Protein AF-A0AAD8IRU2-F1 (afdb_monomer_lite)

Secondary structure (DSSP, 8-state):
---B-HHHHHHHHHH-GGGTTTT-B--TTBPPTT-HHHHHHHTT--HHHHHHHHHHTTS-S-----------------------------SHHHHHHHHHHHHHHHH---HHHHHHHHHHHHHTTTS--HHHHHHHHHHSPTT-EEEEEETTEEEEEEEETTEEEEE---GGGTT-TT--EEEE--SS--PPEE-TTSPBP-HHHHHHHHHHHTTSHHHHHHHHHHHHTT-

Structure (mmCIF, N/CA/C/O backbone):
data_AF-A0AAD8IRU2-F1
#
_entry.id   AF-A0AAD8IRU2-F1
#
loop_
_atom_site.group_PDB
_atom_site.id
_atom_site.type_symbol
_atom_site.label_atom_id
_atom_site.label_alt_id
_atom_site.label_comp_id
_atom_site.label_asym_id
_atom_site.label_entity_id
_atom_site.label_seq_id
_atom_site.pdbx_PDB_ins_code
_atom_site.Cartn_x
_atom_site.Cartn_y
_atom_site.Cartn_z
_atom_site.occupancy
_atom_site.B_iso_or_equiv
_atom_site.auth_seq_id
_atom_site.auth_comp_id
_atom_site.auth_asym_id
_atom_site.auth_atom_id
_atom_site.pdbx_PDB_model_num
ATOM 1 N N . MET A 1 1 ? 0.585 -8.240 -9.705 1.00 51.88 1 MET A N 1
ATOM 2 C CA . MET A 1 1 ? 1.033 -7.077 -8.906 1.00 51.88 1 MET A CA 1
ATOM 3 C C . MET A 1 1 ? 1.621 -6.055 -9.860 1.00 51.88 1 MET A C 1
ATOM 5 O O . MET A 1 1 ? 2.361 -6.452 -10.750 1.00 51.88 1 MET A O 1
ATOM 9 N N . LEU A 1 2 ? 1.246 -4.782 -9.768 1.00 54.50 2 LEU A N 1
ATOM 10 C CA . LEU A 1 2 ? 1.661 -3.779 -10.749 1.00 54.50 2 LEU A CA 1
ATOM 11 C C . LEU A 1 2 ? 2.608 -2.777 -10.087 1.00 54.50 2 LEU A C 1
ATOM 13 O O . LEU A 1 2 ? 2.190 -2.025 -9.216 1.00 54.50 2 LEU A O 1
ATOM 17 N N . ILE A 1 3 ? 3.866 -2.738 -10.534 1.00 56.97 3 ILE A N 1
ATOM 18 C CA . ILE A 1 3 ? 4.643 -1.500 -10.454 1.00 56.97 3 ILE A CA 1
ATOM 19 C C . ILE A 1 3 ? 4.063 -0.630 -11.560 1.00 56.97 3 ILE A C 1
ATOM 21 O O . ILE A 1 3 ? 4.154 -0.986 -12.730 1.00 56.97 3 ILE A O 1
ATOM 25 N N . THR A 1 4 ? 3.365 0.442 -11.214 1.00 60.72 4 THR A N 1
ATOM 26 C CA . THR A 1 4 ? 2.646 1.221 -12.223 1.00 60.72 4 THR A CA 1
ATOM 27 C C . THR A 1 4 ? 2.722 2.707 -11.949 1.00 60.72 4 THR A C 1
ATOM 29 O O . THR A 1 4 ? 2.934 3.154 -10.822 1.00 60.72 4 THR A O 1
ATOM 32 N N . ARG A 1 5 ? 2.554 3.485 -13.014 1.00 64.94 5 ARG A N 1
ATOM 33 C CA . ARG A 1 5 ? 2.310 4.920 -12.932 1.00 64.94 5 ARG A CA 1
ATOM 34 C C . ARG A 1 5 ? 0.861 5.125 -12.501 1.00 64.94 5 ARG A C 1
ATOM 36 O O . ARG A 1 5 ? -0.030 4.415 -12.963 1.00 64.94 5 ARG A O 1
ATOM 43 N N . ARG A 1 6 ? 0.588 6.157 -11.697 1.00 64.31 6 ARG A N 1
ATOM 44 C CA . ARG A 1 6 ? -0.781 6.503 -11.251 1.00 64.31 6 ARG A CA 1
ATOM 45 C C . ARG A 1 6 ? -1.799 6.538 -12.403 1.00 64.31 6 ARG A C 1
ATOM 47 O O . ARG A 1 6 ? -2.919 6.065 -12.260 1.00 64.31 6 ARG A O 1
ATOM 54 N N . GLN A 1 7 ? -1.413 7.077 -13.560 1.00 59.75 7 GLN A N 1
ATOM 55 C CA . GLN A 1 7 ? -2.308 7.185 -14.719 1.00 59.75 7 GLN A CA 1
ATOM 56 C C . GLN A 1 7 ? -2.663 5.828 -15.341 1.00 59.75 7 GLN A C 1
ATOM 58 O O . GLN A 1 7 ? -3.775 5.652 -15.836 1.00 59.75 7 GLN A O 1
ATOM 63 N N . ASP A 1 8 ? -1.743 4.868 -15.302 1.00 64.31 8 ASP A N 1
ATOM 64 C CA . ASP A 1 8 ? -1.964 3.529 -15.846 1.00 64.31 8 ASP A CA 1
ATOM 65 C C . ASP A 1 8 ? -2.844 2.701 -14.897 1.00 64.31 8 ASP A C 1
ATOM 67 O O . ASP A 1 8 ? -3.722 1.967 -15.353 1.00 64.31 8 ASP A O 1
ATOM 71 N N . TRP A 1 9 ? -2.730 2.932 -13.584 1.00 60.78 9 TRP A N 1
ATOM 72 C CA . TRP A 1 9 ? -3.687 2.430 -12.596 1.00 60.78 9 TRP A CA 1
ATOM 73 C C . TRP A 1 9 ? -5.114 2.953 -12.820 1.00 60.78 9 TRP A C 1
ATOM 75 O O . TRP A 1 9 ? -6.065 2.174 -12.825 1.00 60.78 9 TRP A O 1
ATOM 85 N N . LEU A 1 10 ? -5.292 4.259 -13.043 1.00 61.59 10 LEU A N 1
ATOM 86 C CA . LEU A 1 10 ? -6.626 4.829 -13.279 1.00 61.59 10 LEU A CA 1
ATOM 87 C C . LEU A 1 10 ? -7.288 4.245 -14.536 1.00 61.59 10 LEU A C 1
ATOM 89 O O . LEU A 1 10 ? -8.496 4.007 -14.549 1.00 61.59 10 LEU A O 1
ATOM 93 N N . LYS A 1 11 ? -6.498 3.956 -15.579 1.00 60.59 11 LYS A N 1
ATOM 94 C CA . LYS A 1 11 ? -6.979 3.221 -16.758 1.00 60.59 11 LYS A CA 1
ATOM 95 C C . LYS A 1 11 ? -7.371 1.787 -16.404 1.00 60.59 11 LYS A C 1
ATOM 97 O O . LYS A 1 11 ? -8.417 1.334 -16.857 1.00 60.59 11 LYS A O 1
ATOM 102 N N . PHE A 1 12 ? -6.576 1.097 -15.585 1.00 58.91 12 PHE A N 1
ATOM 103 C CA . PHE A 1 12 ? -6.867 -0.262 -15.122 1.00 58.91 12 PHE A CA 1
ATOM 104 C C . PHE A 1 12 ? -8.174 -0.334 -14.318 1.00 58.91 12 PHE A C 1
ATOM 106 O O . PHE A 1 12 ? -9.033 -1.155 -14.640 1.00 58.91 12 PHE A O 1
ATOM 113 N N . LYS A 1 13 ? -8.384 0.589 -13.365 1.00 57.81 13 LYS A N 1
ATOM 114 C CA . LYS A 1 13 ? -9.623 0.705 -12.572 1.00 57.81 13 LYS A CA 1
ATOM 115 C C . LYS A 1 13 ? -10.865 0.883 -13.455 1.00 57.81 13 LYS A C 1
ATOM 117 O O . LYS A 1 13 ? -11.922 0.369 -13.128 1.00 57.81 13 LYS A O 1
ATOM 122 N N . ARG A 1 14 ? -10.724 1.565 -14.597 1.00 56.53 14 ARG A N 1
ATOM 123 C CA . ARG A 1 14 ? -11.806 1.791 -15.570 1.00 56.53 14 ARG A CA 1
ATOM 124 C C . ARG A 1 14 ? -12.061 0.608 -16.517 1.00 56.53 14 ARG A C 1
ATOM 126 O O . ARG A 1 14 ? -13.134 0.540 -17.105 1.00 56.53 14 ARG A O 1
ATOM 133 N N . TYR A 1 15 ? -11.089 -0.286 -16.718 1.00 51.94 15 TYR A N 1
ATOM 134 C CA . TYR A 1 15 ? -11.154 -1.353 -17.732 1.00 51.94 15 TYR A CA 1
ATOM 135 C C . TYR A 1 15 ? -11.528 -2.736 -17.182 1.00 51.94 15 TYR A C 1
ATOM 137 O O . TYR A 1 15 ? -11.934 -3.604 -17.953 1.00 51.94 15 TYR A O 1
ATOM 145 N N . LYS A 1 16 ? -11.383 -2.970 -15.876 1.00 52.78 16 LYS A N 1
ATOM 146 C CA . LYS A 1 16 ? -11.629 -4.271 -15.239 1.00 52.78 16 LYS A CA 1
ATOM 147 C C . LYS A 1 16 ? -12.714 -4.133 -14.169 1.00 52.78 16 LYS A C 1
ATOM 149 O O . LYS A 1 16 ? -12.415 -3.770 -13.037 1.00 52.78 16 LYS A O 1
ATOM 154 N N . GLY A 1 17 ? -13.958 -4.482 -14.516 1.00 49.34 17 GLY A N 1
ATOM 155 C CA . GLY A 1 17 ? -15.104 -4.479 -13.586 1.00 49.34 17 GLY A CA 1
ATOM 156 C C . GLY A 1 17 ? -14.910 -5.354 -12.334 1.00 49.34 17 GLY A C 1
ATOM 157 O O . GLY A 1 17 ? -15.519 -5.106 -11.303 1.00 49.34 17 GLY A O 1
ATOM 158 N N . GLU A 1 18 ? -13.985 -6.319 -12.365 1.00 49.28 18 GLU A N 1
ATOM 159 C CA . GLU A 1 18 ? -13.589 -7.128 -11.198 1.00 49.28 18 GLU A CA 1
ATOM 160 C C . GLU A 1 18 ? -12.911 -6.297 -10.086 1.00 49.28 18 GLU A C 1
ATOM 162 O O . GLU A 1 18 ? -12.967 -6.669 -8.916 1.00 49.28 18 GLU A O 1
ATOM 167 N N . CYS A 1 19 ? -12.303 -5.150 -10.416 1.00 48.38 19 CYS A N 1
ATOM 168 C CA . CYS A 1 19 ? -11.708 -4.239 -9.432 1.00 48.38 19 CYS A CA 1
ATOM 169 C C . CYS A 1 19 ? -12.730 -3.283 -8.798 1.00 48.38 19 CYS A C 1
ATOM 171 O O . CYS A 1 19 ? -12.459 -2.743 -7.723 1.00 48.38 19 CYS A O 1
ATOM 173 N N . GLU A 1 20 ? -13.892 -3.089 -9.430 1.00 47.69 20 GLU A N 1
ATOM 174 C CA . GLU A 1 20 ? -14.987 -2.277 -8.881 1.00 47.69 20 GLU A CA 1
ATOM 175 C C . GLU A 1 20 ? -15.676 -2.979 -7.706 1.00 47.69 20 GLU A C 1
ATOM 177 O O . GLU A 1 20 ? -16.112 -2.309 -6.776 1.00 47.69 20 GLU A O 1
ATOM 182 N N . ILE A 1 21 ? -15.702 -4.319 -7.695 1.00 48.06 21 ILE A N 1
ATOM 183 C CA . ILE A 1 21 ? -16.351 -5.112 -6.636 1.00 48.06 21 ILE A CA 1
ATOM 184 C C . ILE A 1 21 ? -15.656 -4.933 -5.276 1.00 48.06 21 ILE A C 1
ATOM 186 O O . ILE A 1 21 ? -16.317 -4.951 -4.243 1.00 48.06 21 ILE A O 1
ATOM 190 N N . PHE A 1 22 ? -14.333 -4.739 -5.261 1.00 50.56 22 PHE A N 1
ATOM 191 C CA . PHE A 1 22 ? -13.537 -4.787 -4.026 1.00 50.56 22 PHE A CA 1
ATOM 192 C C . PHE A 1 22 ? -12.885 -3.465 -3.626 1.00 50.56 22 PHE A C 1
ATOM 194 O O . PHE A 1 22 ? -12.124 -3.443 -2.656 1.00 50.56 22 PHE A O 1
ATOM 201 N N . ASN A 1 23 ? -13.133 -2.375 -4.368 1.00 58.22 23 ASN A N 1
ATOM 202 C CA . ASN A 1 23 ? -12.409 -1.111 -4.176 1.00 58.22 23 ASN A CA 1
ATOM 203 C C . ASN A 1 23 ? -10.891 -1.366 -4.023 1.00 58.22 23 ASN A C 1
ATOM 205 O O . ASN A 1 23 ? -10.218 -0.776 -3.181 1.00 58.22 23 ASN A O 1
ATOM 209 N N . LEU A 1 24 ? -10.364 -2.337 -4.780 1.00 55.41 24 LEU A N 1
ATOM 210 C CA . LEU A 1 24 ? -9.067 -2.938 -4.497 1.00 55.41 24 LEU A CA 1
ATOM 211 C C . LEU A 1 24 ? -7.970 -1.928 -4.821 1.00 55.41 24 LEU A C 1
ATOM 213 O O . LEU A 1 24 ? -7.817 -1.528 -5.975 1.00 55.41 24 LEU A O 1
ATOM 217 N N . LEU A 1 25 ? -7.200 -1.506 -3.823 1.00 60.34 25 LEU A N 1
ATOM 218 C CA . LEU A 1 25 ? -6.126 -0.537 -4.007 1.00 60.34 25 LEU A CA 1
ATOM 219 C C . LEU A 1 25 ? -4.816 -1.288 -4.228 1.00 60.34 25 LEU A C 1
ATOM 221 O O . LEU A 1 25 ? -3.999 -1.448 -3.328 1.00 60.34 25 LEU A O 1
ATOM 225 N N . GLY A 1 26 ? -4.589 -1.724 -5.468 1.00 55.91 26 GLY A N 1
ATOM 226 C CA . GLY A 1 26 ? -3.308 -2.289 -5.915 1.00 55.91 26 GLY A CA 1
ATOM 227 C C . GLY A 1 26 ? -2.196 -1.243 -6.092 1.00 55.91 26 GLY A C 1
ATOM 228 O O . GLY A 1 26 ? -1.306 -1.442 -6.915 1.00 55.91 26 GLY A O 1
ATOM 229 N N . ILE A 1 27 ? -2.276 -0.109 -5.384 1.00 63.16 27 ILE A N 1
ATOM 230 C CA . ILE A 1 27 ? -1.551 1.141 -5.676 1.00 63.16 27 ILE A CA 1
ATOM 231 C C . ILE A 1 27 ? -0.424 1.453 -4.679 1.00 63.16 27 ILE A C 1
ATOM 233 O O . ILE A 1 27 ? 0.159 2.531 -4.705 1.00 63.16 27 ILE A O 1
ATOM 237 N N . SER A 1 28 ? -0.072 0.523 -3.795 1.00 73.38 28 SER A N 1
ATOM 238 C CA . SER A 1 28 ? 1.000 0.742 -2.817 1.00 73.38 28 SER A CA 1
ATOM 239 C C . SER A 1 28 ? 2.393 0.826 -3.447 1.00 73.38 28 SER A C 1
ATOM 241 O O . SER A 1 28 ? 3.274 1.502 -2.914 1.00 73.38 28 SER A O 1
ATOM 243 N N . TRP A 1 29 ? 2.607 0.165 -4.590 1.00 81.44 29 TRP A N 1
ATOM 244 C CA . TRP A 1 29 ? 3.921 0.033 -5.224 1.00 81.44 29 TRP A CA 1
ATOM 245 C C . TRP A 1 29 ? 4.113 0.975 -6.425 1.00 81.44 29 TRP A C 1
ATOM 247 O O . TRP A 1 29 ? 4.513 0.565 -7.515 1.00 81.44 29 TRP A O 1
ATOM 257 N N . ILE A 1 30 ? 3.813 2.262 -6.227 1.00 82.81 30 ILE A N 1
ATOM 258 C CA . ILE A 1 30 ? 3.999 3.316 -7.239 1.00 82.81 30 ILE A CA 1
ATOM 259 C C . ILE A 1 30 ? 5.383 3.958 -7.106 1.00 82.81 30 ILE A C 1
ATOM 261 O O . ILE A 1 30 ? 5.865 4.221 -6.003 1.00 82.81 30 ILE A O 1
ATOM 265 N N . VAL A 1 31 ? 5.998 4.268 -8.245 1.00 85.19 31 VAL A N 1
ATOM 266 C CA . VAL A 1 31 ? 7.230 5.062 -8.329 1.00 85.19 31 VAL A CA 1
ATOM 267 C C . VAL A 1 31 ? 6.910 6.541 -8.150 1.00 85.19 31 VAL A C 1
ATOM 269 O O . VAL A 1 31 ? 6.024 7.058 -8.829 1.00 85.19 31 VAL A O 1
ATOM 272 N N . ASP A 1 32 ? 7.659 7.227 -7.289 1.00 87.69 32 ASP A N 1
ATOM 273 C CA . ASP A 1 32 ? 7.541 8.674 -7.116 1.00 87.69 32 ASP A CA 1
ATOM 274 C C . ASP A 1 32 ? 7.848 9.409 -8.441 1.00 87.69 32 ASP A C 1
ATOM 276 O O . ASP A 1 32 ? 8.959 9.276 -8.964 1.00 87.69 32 ASP A O 1
ATOM 280 N N . PRO A 1 33 ? 6.908 10.197 -9.002 1.00 87.06 33 PRO A N 1
ATOM 281 C CA . PRO A 1 33 ? 7.145 10.989 -10.209 1.00 87.06 33 PRO A CA 1
ATOM 282 C C . PRO A 1 33 ? 8.266 12.031 -10.073 1.00 87.06 33 PRO A C 1
ATOM 284 O O . PRO A 1 33 ? 8.772 12.516 -11.091 1.00 87.06 33 PRO A O 1
ATOM 287 N N . GLN A 1 34 ? 8.653 12.401 -8.847 1.00 88.56 34 GLN A N 1
ATOM 288 C CA . GLN A 1 34 ? 9.785 13.296 -8.597 1.00 88.56 34 GLN A CA 1
ATOM 289 C C . GLN A 1 34 ? 11.130 12.618 -8.898 1.00 88.56 34 GLN A C 1
ATOM 291 O O . GLN A 1 34 ? 12.053 13.288 -9.370 1.00 88.56 34 GLN A O 1
ATOM 296 N N . ASP A 1 35 ? 11.235 11.294 -8.729 1.00 90.38 35 ASP A N 1
ATOM 297 C CA . ASP A 1 35 ? 12.380 10.504 -9.198 1.00 90.38 35 ASP A CA 1
ATOM 298 C C . ASP A 1 35 ? 12.227 10.207 -10.696 1.00 90.38 35 ASP A C 1
ATOM 300 O O . ASP A 1 35 ? 11.859 9.110 -11.122 1.00 90.38 35 ASP A O 1
ATOM 304 N N . ARG A 1 36 ? 12.496 11.229 -11.516 1.00 90.44 36 ARG A N 1
ATOM 305 C CA . ARG A 1 36 ? 12.317 11.172 -12.975 1.00 90.44 36 ARG A CA 1
ATOM 306 C C . ARG A 1 36 ? 13.108 10.043 -13.626 1.00 90.44 36 ARG A C 1
ATOM 308 O O . ARG A 1 36 ? 12.616 9.437 -14.575 1.00 90.44 36 ARG A O 1
ATOM 315 N N . ASP A 1 37 ? 14.310 9.758 -13.136 1.00 90.19 37 ASP A N 1
ATOM 316 C CA . ASP A 1 37 ? 15.179 8.727 -13.701 1.00 90.19 37 ASP A CA 1
ATOM 317 C C . ASP A 1 37 ? 14.562 7.339 -13.501 1.00 90.19 37 ASP A C 1
ATOM 319 O O . ASP A 1 37 ? 14.381 6.594 -14.470 1.00 90.19 37 ASP A O 1
ATOM 323 N N . THR A 1 38 ? 14.170 7.011 -12.269 1.00 89.62 38 THR A N 1
ATOM 324 C CA . THR A 1 38 ? 13.513 5.736 -11.952 1.00 89.62 38 THR A CA 1
ATOM 325 C C . THR A 1 38 ? 12.127 5.645 -12.599 1.00 89.62 38 THR A C 1
ATOM 327 O O . THR A 1 38 ? 11.782 4.613 -13.179 1.00 89.62 38 THR A O 1
ATOM 330 N N . TYR A 1 39 ? 11.350 6.731 -12.578 1.00 87.12 39 TYR A N 1
ATOM 331 C CA . TYR A 1 39 ? 10.021 6.817 -13.193 1.00 87.12 39 TYR A CA 1
ATOM 332 C C . TYR A 1 39 ? 10.057 6.582 -14.710 1.00 87.12 39 TYR A C 1
ATOM 334 O O . TYR A 1 39 ? 9.186 5.905 -15.273 1.00 87.12 39 TYR A O 1
ATOM 342 N N . ASN A 1 40 ? 11.072 7.114 -15.393 1.00 87.56 40 ASN A N 1
ATOM 343 C CA . ASN A 1 40 ? 11.276 6.903 -16.825 1.00 87.56 40 ASN A CA 1
ATOM 344 C C . ASN A 1 40 ? 11.821 5.507 -17.131 1.00 87.56 40 ASN A C 1
ATOM 346 O O . ASN A 1 40 ? 11.375 4.898 -18.100 1.00 87.56 40 ASN A O 1
ATOM 350 N N . ALA A 1 41 ? 12.733 4.984 -16.307 1.00 87.38 41 ALA A N 1
ATOM 351 C CA . ALA A 1 41 ? 13.272 3.636 -16.479 1.00 87.38 41 ALA A CA 1
ATOM 352 C C . ALA A 1 41 ? 12.186 2.554 -16.341 1.00 87.38 41 ALA A C 1
ATOM 354 O O . ALA A 1 41 ? 12.131 1.633 -17.156 1.00 87.38 41 ALA A O 1
ATOM 355 N N . ILE A 1 42 ? 11.308 2.685 -15.340 1.00 86.38 42 ILE A N 1
ATOM 356 C CA . ILE A 1 42 ? 10.191 1.758 -15.100 1.00 86.38 42 ILE A CA 1
ATOM 357 C C . ILE A 1 42 ? 9.120 1.886 -16.188 1.00 86.38 42 ILE A C 1
ATOM 359 O O . ILE A 1 42 ? 8.614 0.879 -16.683 1.00 86.38 42 ILE A O 1
ATOM 363 N N . GLY A 1 43 ? 8.802 3.110 -16.616 1.00 84.19 43 GLY A N 1
ATOM 364 C CA . GLY A 1 43 ? 7.829 3.310 -17.687 1.00 84.19 43 GLY A CA 1
ATOM 365 C C . GLY A 1 43 ? 6.435 2.814 -17.297 1.00 84.19 43 GLY A C 1
ATOM 366 O O . GLY A 1 43 ? 5.985 3.024 -16.172 1.00 84.19 43 GLY A O 1
ATOM 367 N N . SER A 1 44 ? 5.772 2.145 -18.238 1.00 77.25 44 SER A N 1
ATOM 368 C CA . SER A 1 44 ? 4.486 1.460 -18.037 1.00 77.25 44 SER A CA 1
ATOM 369 C C . SER A 1 44 ? 4.652 -0.065 -17.936 1.00 77.25 44 SER A C 1
ATOM 371 O O . SER A 1 44 ? 3.695 -0.808 -18.153 1.00 77.25 44 SER A O 1
ATOM 373 N N . LYS A 1 45 ? 5.873 -0.548 -17.655 1.00 80.69 45 LYS A N 1
ATOM 374 C CA . LYS A 1 45 ? 6.153 -1.983 -17.535 1.00 80.69 45 LYS A CA 1
ATOM 375 C C . LYS A 1 45 ? 5.484 -2.550 -16.283 1.00 80.69 45 LYS A C 1
ATOM 377 O O . LYS A 1 45 ? 5.515 -1.931 -15.225 1.00 80.69 45 LYS A O 1
ATOM 382 N N . SER A 1 46 ? 4.920 -3.751 -16.398 1.00 79.31 46 SER A N 1
ATOM 383 C CA . SER A 1 46 ? 4.411 -4.492 -15.239 1.00 79.31 46 SER A CA 1
ATOM 384 C C . SER A 1 46 ? 5.561 -5.054 -14.396 1.00 79.31 46 SER A C 1
ATOM 386 O O . SER A 1 46 ? 6.698 -5.136 -14.867 1.00 79.31 46 SER A O 1
ATOM 388 N N . TYR A 1 47 ? 5.269 -5.491 -13.165 1.00 79.69 47 TYR A N 1
ATOM 389 C CA . TYR A 1 47 ? 6.262 -6.197 -12.350 1.00 79.69 47 TYR A CA 1
ATOM 390 C C . TYR A 1 47 ? 6.810 -7.437 -13.071 1.00 79.69 47 TYR A C 1
ATOM 392 O O . TYR A 1 47 ? 8.020 -7.635 -13.095 1.00 79.69 47 TYR A O 1
ATOM 400 N N . ASP A 1 48 ? 5.942 -8.228 -13.707 1.00 81.88 48 ASP A N 1
ATOM 401 C CA . ASP A 1 48 ? 6.337 -9.462 -14.395 1.00 81.88 48 ASP A CA 1
ATOM 402 C C . ASP A 1 48 ? 7.251 -9.167 -15.591 1.00 81.88 48 ASP A C 1
ATOM 404 O O . ASP A 1 48 ? 8.258 -9.847 -15.794 1.00 81.88 48 ASP A O 1
ATOM 408 N N . THR A 1 49 ? 6.950 -8.096 -16.335 1.00 83.06 49 THR A N 1
ATOM 409 C CA . THR A 1 49 ? 7.806 -7.586 -17.416 1.00 83.06 49 THR A CA 1
ATOM 410 C C . THR A 1 49 ? 9.171 -7.178 -16.869 1.00 83.06 49 THR A C 1
ATOM 412 O O . THR A 1 49 ? 10.191 -7.678 -17.324 1.00 83.06 49 THR A O 1
ATOM 415 N N . ILE A 1 50 ? 9.194 -6.339 -15.828 1.00 83.88 50 ILE A N 1
ATOM 416 C CA . ILE A 1 50 ? 10.432 -5.887 -15.180 1.00 83.88 50 ILE A CA 1
ATOM 417 C C . ILE A 1 50 ? 11.265 -7.070 -14.683 1.00 83.88 50 ILE A C 1
ATOM 419 O O . ILE A 1 50 ? 12.475 -7.095 -14.884 1.00 83.88 50 ILE A O 1
ATOM 423 N N . SER A 1 51 ? 10.631 -8.040 -14.026 1.00 82.38 51 SER A N 1
ATOM 424 C CA . SER A 1 51 ? 11.302 -9.216 -13.474 1.00 82.38 51 SER A CA 1
ATOM 425 C C . SER A 1 51 ? 11.949 -10.055 -14.579 1.00 82.38 51 SER A C 1
ATOM 427 O O . SER A 1 51 ? 13.119 -10.426 -14.475 1.00 82.38 51 SER A O 1
ATOM 429 N N . THR A 1 52 ? 11.216 -10.275 -15.673 1.00 83.12 52 THR A N 1
ATOM 430 C CA . THR A 1 52 ? 11.692 -11.035 -16.835 1.00 83.12 52 THR A CA 1
ATOM 431 C C . THR A 1 52 ? 12.869 -10.333 -17.515 1.00 83.12 52 THR A C 1
ATOM 433 O O . THR A 1 52 ? 13.923 -10.939 -17.708 1.00 83.12 52 THR A O 1
ATOM 436 N N . ASP A 1 53 ? 12.729 -9.040 -17.806 1.00 82.69 53 ASP A N 1
ATOM 437 C CA . ASP A 1 53 ? 13.750 -8.243 -18.494 1.00 82.69 53 ASP A CA 1
ATOM 438 C C . ASP A 1 53 ? 15.039 -8.125 -17.659 1.00 82.69 53 ASP A C 1
ATOM 440 O O . ASP A 1 53 ? 16.157 -8.214 -18.178 1.00 82.69 53 ASP A O 1
ATOM 444 N N . LEU A 1 54 ? 14.907 -7.951 -16.336 1.00 83.00 54 LEU A N 1
ATOM 445 C CA . LEU A 1 54 ? 16.050 -7.900 -15.422 1.00 83.00 54 LEU A CA 1
ATOM 446 C C . LEU A 1 54 ? 16.789 -9.237 -15.331 1.00 83.00 54 LEU A C 1
ATOM 448 O O . LEU A 1 54 ? 18.015 -9.220 -15.206 1.00 83.00 54 LEU A O 1
ATOM 452 N N . ALA A 1 55 ? 16.070 -10.362 -15.381 1.00 80.94 55 ALA A N 1
ATOM 453 C CA . ALA A 1 55 ? 16.669 -11.694 -15.388 1.00 80.94 55 ALA A CA 1
ATOM 454 C C . ALA A 1 55 ? 17.424 -11.959 -16.699 1.00 80.94 55 ALA A C 1
ATOM 456 O O . ALA A 1 55 ? 18.552 -12.451 -16.665 1.00 80.94 55 ALA A O 1
ATOM 457 N N . ALA A 1 56 ? 16.849 -11.557 -17.837 1.00 76.62 56 ALA A N 1
ATOM 458 C CA . ALA A 1 56 ? 17.493 -11.653 -19.148 1.00 76.62 56 ALA A CA 1
ATOM 459 C C . ALA A 1 56 ? 18.758 -10.778 -19.251 1.00 76.62 56 ALA A C 1
ATOM 461 O O . ALA A 1 56 ? 19.738 -11.172 -19.872 1.00 76.62 56 ALA A O 1
ATOM 462 N N . SER A 1 57 ? 18.774 -9.625 -18.577 1.00 67.44 57 SER A N 1
ATOM 463 C CA . SER A 1 57 ? 19.924 -8.704 -18.550 1.00 67.44 57 SER A CA 1
ATOM 464 C C . SER A 1 57 ? 21.052 -9.123 -17.587 1.00 67.44 57 SER A C 1
ATOM 466 O O . SER A 1 57 ? 22.053 -8.416 -17.464 1.00 67.44 57 SER A O 1
ATOM 468 N N . GLY A 1 58 ? 20.872 -10.206 -16.822 1.00 57.47 58 GLY A N 1
ATOM 469 C CA . GLY A 1 58 ? 21.754 -10.624 -15.726 1.00 57.47 58 GLY A CA 1
ATOM 470 C C . GLY A 1 58 ? 22.859 -11.620 -16.094 1.00 57.47 58 GLY A C 1
ATOM 471 O O . GLY A 1 58 ? 23.563 -12.070 -15.193 1.00 57.47 58 GLY A O 1
ATOM 472 N N . THR A 1 59 ? 23.027 -11.988 -17.368 1.00 46.34 59 THR A N 1
ATOM 473 C CA . THR A 1 59 ? 23.978 -13.041 -17.779 1.00 46.34 59 THR A CA 1
ATOM 474 C C . THR A 1 59 ? 25.395 -12.571 -18.105 1.00 46.34 59 THR A C 1
ATOM 476 O O . THR A 1 59 ? 26.259 -13.421 -18.284 1.00 46.34 59 THR A O 1
ATOM 479 N N . ASP A 1 60 ? 25.689 -11.270 -18.083 1.00 47.06 60 ASP A N 1
ATOM 480 C CA . ASP A 1 60 ? 27.040 -10.764 -18.361 1.00 47.06 60 ASP A CA 1
ATOM 481 C C . ASP A 1 60 ? 27.673 -10.114 -17.132 1.00 47.06 60 ASP A C 1
ATOM 483 O O . ASP A 1 60 ? 27.862 -8.901 -17.058 1.00 47.06 60 ASP A O 1
ATOM 487 N N . THR A 1 61 ? 28.015 -10.913 -16.120 1.00 43.12 61 THR A N 1
ATOM 488 C CA . THR A 1 61 ? 29.152 -10.584 -15.245 1.00 43.12 61 THR A CA 1
ATOM 489 C C . THR A 1 61 ? 29.634 -11.812 -14.471 1.00 43.12 61 THR A C 1
ATOM 491 O O . THR A 1 61 ? 28.966 -12.315 -13.576 1.00 43.12 61 THR A O 1
ATOM 494 N N . VAL A 1 62 ? 30.866 -12.220 -14.793 1.00 37.69 62 VAL A N 1
ATOM 495 C CA . VAL A 1 62 ? 31.722 -13.206 -14.105 1.00 37.69 62 VAL A CA 1
ATOM 496 C C . VAL A 1 62 ? 31.432 -14.689 -14.397 1.00 37.69 62 VAL A C 1
ATOM 498 O O . VAL A 1 62 ? 30.915 -15.432 -13.567 1.00 37.69 62 VAL A O 1
ATOM 501 N N . ARG A 1 63 ? 31.974 -15.180 -15.519 1.00 29.61 63 ARG A N 1
ATOM 502 C CA . ARG A 1 63 ? 32.639 -16.493 -15.535 1.00 29.61 63 ARG A CA 1
ATOM 503 C C . ARG A 1 63 ? 34.009 -16.374 -16.197 1.00 29.61 63 ARG A C 1
ATOM 505 O O . ARG A 1 63 ? 34.124 -16.344 -17.412 1.00 29.61 63 ARG A O 1
ATOM 512 N N . SER A 1 64 ? 35.009 -16.257 -15.324 1.00 26.83 64 SER A N 1
ATOM 513 C CA . SER A 1 64 ? 36.351 -16.841 -15.412 1.00 26.83 64 SER A CA 1
ATOM 514 C C . SER A 1 64 ? 36.757 -17.401 -16.773 1.00 26.83 64 SER A C 1
ATOM 516 O O . SER A 1 64 ? 36.224 -18.415 -17.225 1.00 26.83 64 SER A O 1
ATOM 518 N N . GLU A 1 65 ? 37.806 -16.791 -17.317 1.00 30.08 65 GLU A N 1
ATOM 519 C CA . GLU A 1 65 ? 38.747 -17.368 -18.268 1.00 30.08 65 GLU A CA 1
ATOM 520 C C . GLU A 1 65 ? 38.954 -18.872 -18.026 1.00 30.08 65 GLU A C 1
ATOM 522 O O . GLU A 1 65 ? 39.536 -19.288 -17.027 1.00 30.08 65 GLU A O 1
ATOM 527 N N . TYR A 1 66 ? 38.513 -19.686 -18.979 1.00 23.45 66 TYR A N 1
ATOM 528 C CA . TYR A 1 66 ? 39.205 -20.913 -19.340 1.00 23.45 66 TYR A CA 1
ATOM 529 C C . TYR A 1 66 ? 39.448 -20.839 -20.839 1.00 23.45 66 TYR A C 1
ATOM 531 O O . TYR A 1 66 ? 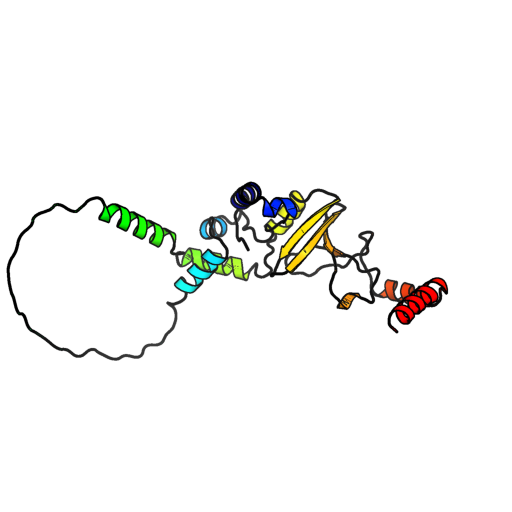38.540 -20.978 -21.655 1.00 23.45 66 TYR A O 1
ATOM 539 N N . LYS A 1 67 ? 40.705 -20.545 -21.173 1.00 29.22 67 LYS A N 1
ATOM 540 C CA . LYS A 1 67 ? 41.262 -20.648 -22.517 1.00 29.22 67 LYS A CA 1
ATOM 541 C C . LYS A 1 67 ? 41.024 -22.053 -23.062 1.00 29.22 67 LYS A C 1
ATOM 543 O O . LYS A 1 67 ? 41.425 -23.028 -22.430 1.00 29.22 67 LYS A O 1
ATOM 548 N N . THR A 1 68 ? 40.502 -22.162 -24.276 1.00 25.44 68 THR A N 1
ATOM 549 C CA . THR A 1 68 ? 40.933 -23.211 -25.207 1.00 25.44 68 THR A CA 1
ATOM 550 C C . THR A 1 68 ? 40.890 -22.637 -26.621 1.00 25.44 68 THR A C 1
ATOM 552 O O . THR A 1 68 ? 39.851 -22.190 -27.093 1.00 25.44 68 THR A O 1
ATOM 555 N N . GLU A 1 69 ? 42.075 -22.585 -27.225 1.00 31.80 69 GLU A N 1
ATOM 556 C CA . GLU A 1 69 ? 42.373 -22.143 -28.589 1.00 31.80 69 GLU A CA 1
ATOM 557 C C . GLU A 1 69 ? 41.680 -23.011 -29.663 1.00 31.80 69 GLU A C 1
ATOM 559 O O . GLU A 1 69 ? 41.306 -24.156 -29.389 1.00 31.80 69 GLU A O 1
ATOM 564 N N . PRO A 1 70 ? 41.531 -22.491 -30.898 1.00 30.73 70 PRO A N 1
ATOM 565 C CA . PRO A 1 70 ? 40.833 -23.141 -31.994 1.00 30.73 70 PRO A CA 1
ATOM 566 C C . PRO A 1 70 ? 41.751 -24.108 -32.751 1.00 30.73 70 PRO A C 1
ATOM 568 O O . PRO A 1 70 ? 42.978 -24.002 -32.733 1.00 30.73 70 PRO A O 1
ATOM 571 N N . SER A 1 71 ? 41.159 -25.044 -33.490 1.00 32.78 71 SER A N 1
ATOM 572 C CA . SER A 1 71 ? 41.882 -25.796 -34.516 1.00 32.78 71 SER A CA 1
ATOM 573 C C . SER A 1 71 ? 40.991 -26.146 -35.711 1.00 32.78 71 SER A C 1
ATOM 575 O O . SER A 1 71 ? 39.768 -26.175 -35.580 1.00 32.78 71 SER A O 1
ATOM 577 N N . PRO A 1 72 ? 41.604 -26.319 -36.896 1.00 33.56 72 PRO A N 1
ATOM 578 C CA . PRO A 1 72 ? 41.066 -25.851 -38.168 1.00 33.56 72 PRO A CA 1
ATOM 579 C C . PRO A 1 72 ? 40.604 -26.999 -39.078 1.00 33.56 72 PRO A C 1
ATOM 581 O O . PRO A 1 72 ? 41.038 -28.138 -38.932 1.00 33.56 72 PRO A O 1
ATOM 584 N N . GLY A 1 73 ? 39.784 -26.689 -40.085 1.00 26.67 73 GLY A N 1
ATOM 585 C CA . GLY A 1 73 ? 39.418 -27.655 -41.124 1.00 26.67 73 GLY A CA 1
ATOM 586 C C . GLY A 1 73 ? 38.806 -26.995 -42.357 1.00 26.67 73 GLY A C 1
ATOM 587 O O . GLY A 1 73 ? 37.692 -26.489 -42.306 1.00 26.67 73 GLY A O 1
ATOM 588 N N . LEU A 1 74 ? 39.577 -26.984 -43.444 1.00 25.61 74 LEU A N 1
ATOM 589 C CA . LEU A 1 74 ? 39.302 -26.401 -44.759 1.00 25.61 74 LEU A CA 1
ATOM 590 C C . LEU A 1 74 ? 38.456 -27.315 -45.667 1.00 25.61 74 LEU A C 1
ATOM 592 O O . LEU A 1 74 ? 38.677 -28.522 -45.695 1.00 25.61 74 LEU A O 1
ATOM 596 N N . SER A 1 75 ? 37.724 -26.666 -46.587 1.00 28.34 75 SER A N 1
ATOM 597 C CA . SER A 1 75 ? 37.316 -27.125 -47.937 1.00 28.34 75 SER A CA 1
ATOM 598 C C . SER A 1 75 ? 36.259 -28.251 -48.003 1.00 28.34 75 SER A C 1
ATOM 600 O O . SER A 1 75 ? 36.220 -29.131 -47.164 1.00 28.34 75 SER A O 1
ATOM 602 N N . SER A 1 76 ? 35.339 -28.315 -48.967 1.00 29.08 76 SER A N 1
ATOM 603 C CA . SER A 1 76 ? 35.431 -27.947 -50.378 1.00 29.08 76 SER A CA 1
ATOM 604 C C . SER A 1 76 ? 34.037 -27.816 -51.021 1.00 29.08 76 SER A C 1
ATOM 606 O O . SER A 1 76 ? 33.024 -28.268 -50.496 1.00 29.08 76 SER A O 1
ATOM 608 N N . VAL A 1 77 ? 34.035 -27.142 -52.167 1.00 28.98 77 VAL A N 1
ATOM 609 C CA . VAL A 1 77 ? 32.920 -26.781 -53.051 1.00 28.98 77 VAL A CA 1
ATOM 610 C C . VAL A 1 77 ? 32.260 -28.004 -53.706 1.00 28.98 77 VAL A C 1
ATOM 612 O O . VAL A 1 77 ? 32.951 -28.932 -54.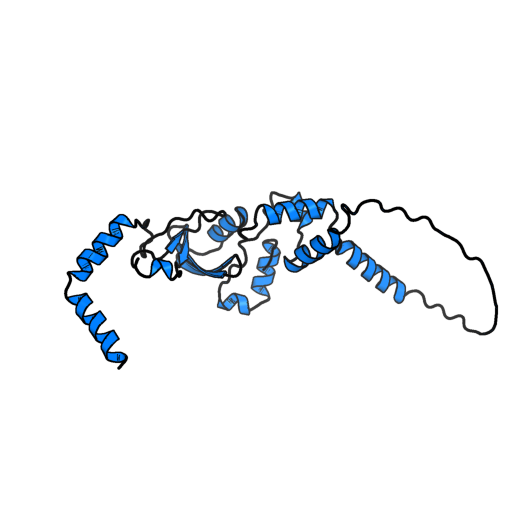118 1.00 28.98 77 VAL A O 1
ATOM 615 N N . SER A 1 78 ? 30.945 -27.952 -53.953 1.00 30.78 78 SER A N 1
ATOM 616 C CA . SER A 1 78 ? 30.349 -28.554 -55.163 1.00 30.78 78 SER A CA 1
ATOM 617 C C . SER A 1 78 ? 29.076 -27.814 -55.588 1.00 30.78 78 SER A C 1
ATOM 619 O O . SER A 1 78 ? 28.237 -27.459 -54.766 1.00 30.78 78 SER A O 1
ATOM 621 N N . VAL A 1 79 ? 28.972 -27.572 -56.893 1.00 33.09 79 VAL A N 1
ATOM 622 C CA . VAL A 1 79 ? 27.926 -26.830 -57.614 1.00 33.09 79 VAL A CA 1
ATOM 623 C C . VAL A 1 79 ? 26.902 -27.805 -58.213 1.00 33.09 79 VAL A C 1
ATOM 625 O O . VAL A 1 79 ? 27.291 -28.873 -58.673 1.00 33.09 79 VAL A O 1
ATOM 628 N N . SER A 1 80 ? 25.621 -27.426 -58.265 1.00 31.34 80 SER A N 1
ATOM 629 C CA . SER A 1 80 ? 24.641 -27.785 -59.324 1.00 31.34 80 SER A CA 1
ATOM 630 C C . SER A 1 80 ? 23.351 -26.971 -59.085 1.00 31.34 80 SER A C 1
ATOM 632 O O . SER A 1 80 ? 22.793 -27.004 -57.998 1.00 31.34 80 SER A O 1
ATOM 634 N N . GLU A 1 81 ? 23.040 -25.933 -59.867 1.00 31.39 81 GLU A N 1
ATOM 635 C CA . GLU A 1 81 ? 22.420 -25.854 -61.206 1.00 31.39 81 GLU A CA 1
ATOM 636 C C . GLU A 1 81 ? 20.867 -25.807 -61.239 1.00 31.39 81 GLU A C 1
ATOM 638 O O . GLU A 1 81 ? 20.179 -26.740 -60.850 1.00 31.39 81 GLU A O 1
ATOM 643 N N . HIS A 1 82 ? 20.372 -24.702 -61.827 1.00 32.03 82 HIS A N 1
ATOM 644 C CA . HIS A 1 82 ? 19.104 -24.488 -62.554 1.00 32.03 82 HIS A CA 1
ATOM 645 C C . HIS A 1 82 ? 17.735 -24.500 -61.823 1.00 32.03 82 HIS A C 1
ATOM 647 O O . HIS A 1 82 ? 17.117 -25.542 -61.659 1.00 32.03 82 HIS A O 1
ATOM 653 N N . ASN A 1 83 ? 17.137 -23.311 -61.594 1.00 29.48 83 ASN A N 1
ATOM 654 C CA . ASN A 1 83 ? 16.058 -22.727 -62.435 1.00 29.48 83 ASN A CA 1
ATOM 655 C C . ASN A 1 83 ? 15.210 -21.630 -61.735 1.00 29.48 83 ASN A C 1
ATOM 657 O O . ASN A 1 83 ? 14.593 -21.851 -60.704 1.00 29.48 83 ASN A O 1
ATOM 661 N N . LYS A 1 84 ? 15.095 -20.484 -62.428 1.00 35.06 84 LYS A N 1
ATOM 662 C CA . LYS A 1 84 ? 13.866 -19.703 -62.699 1.00 35.06 84 LYS A CA 1
ATOM 663 C C . LYS A 1 84 ? 12.964 -19.274 -61.518 1.00 35.06 84 LYS A C 1
ATOM 665 O O . LYS A 1 84 ? 12.125 -20.035 -61.067 1.00 35.06 84 LYS A O 1
ATOM 670 N N . ALA A 1 85 ? 12.994 -17.979 -61.185 1.00 31.36 85 ALA A N 1
ATOM 671 C CA . ALA A 1 85 ? 11.841 -17.061 -61.278 1.00 31.36 85 ALA A CA 1
ATOM 672 C C . ALA A 1 85 ? 12.119 -15.769 -60.497 1.00 31.36 85 ALA A C 1
ATOM 674 O O . ALA A 1 85 ? 12.214 -15.735 -59.273 1.00 31.36 85 ALA A O 1
ATOM 675 N N . ARG A 1 86 ? 12.223 -14.675 -61.243 1.00 48.97 86 ARG A N 1
ATOM 676 C CA . ARG A 1 86 ? 12.323 -13.315 -60.731 1.00 48.97 86 ARG A CA 1
ATOM 677 C C . ARG A 1 86 ? 10.932 -12.897 -60.247 1.00 48.97 86 ARG A C 1
ATOM 679 O O . ARG A 1 86 ? 10.081 -12.582 -61.071 1.00 48.97 86 ARG A O 1
ATOM 686 N N . THR A 1 87 ? 10.718 -12.871 -58.936 1.00 36.75 87 THR A N 1
ATOM 687 C CA . THR A 1 87 ? 9.539 -12.234 -58.331 1.00 36.75 87 THR A CA 1
ATOM 688 C C . THR A 1 87 ? 10.040 -11.296 -57.243 1.00 36.75 87 THR A C 1
ATOM 690 O O . THR A 1 87 ? 10.671 -11.742 -56.289 1.00 36.75 87 THR A O 1
ATOM 693 N N . ARG A 1 88 ? 9.840 -9.985 -57.425 1.00 45.41 88 ARG A N 1
ATOM 694 C CA . ARG A 1 88 ? 10.174 -8.975 -56.414 1.00 45.41 88 ARG A CA 1
ATOM 695 C C . ARG A 1 88 ? 9.279 -9.227 -55.200 1.00 45.41 88 ARG A C 1
ATOM 697 O O . ARG A 1 88 ? 8.070 -9.047 -55.283 1.00 45.41 88 ARG A O 1
ATOM 704 N N . LYS A 1 89 ? 9.886 -9.713 -54.121 1.00 46.72 89 LYS A N 1
ATOM 705 C CA . LYS A 1 89 ? 9.257 -10.027 -52.838 1.00 46.72 89 LYS A CA 1
ATOM 706 C C . LYS A 1 89 ? 9.998 -9.220 -51.773 1.00 46.72 89 LYS A C 1
ATOM 708 O O . LYS A 1 89 ? 10.836 -9.759 -51.069 1.00 46.72 89 LYS A O 1
ATOM 713 N N . GLY A 1 90 ? 9.756 -7.918 -51.743 1.00 47.69 90 GLY A N 1
ATOM 714 C CA . GLY A 1 90 ? 10.365 -6.993 -50.790 1.00 47.69 90 GLY A CA 1
ATOM 715 C C . GLY A 1 90 ? 9.395 -5.845 -50.595 1.00 47.69 90 GLY A C 1
ATOM 716 O O . GLY A 1 90 ? 9.302 -5.007 -51.479 1.00 47.69 90 GLY A O 1
ATOM 717 N N . ASP A 1 91 ? 8.566 -5.955 -49.556 1.00 53.62 91 ASP A N 1
ATOM 718 C CA . ASP A 1 91 ? 7.892 -4.818 -48.899 1.00 53.62 91 ASP A CA 1
ATOM 719 C C . ASP A 1 91 ? 7.045 -5.292 -47.704 1.00 53.62 91 ASP A C 1
ATOM 721 O O . ASP A 1 91 ? 6.910 -4.591 -46.718 1.00 53.62 91 ASP A O 1
ATOM 725 N N . ILE A 1 92 ? 6.515 -6.524 -47.720 1.00 56.03 92 ILE A N 1
ATOM 726 C CA . ILE A 1 92 ? 5.635 -7.006 -46.627 1.00 56.03 92 ILE A CA 1
ATOM 727 C C . ILE A 1 92 ? 6.428 -7.674 -45.483 1.00 56.03 92 ILE A C 1
ATOM 729 O O . ILE A 1 92 ? 5.977 -7.717 -44.342 1.00 56.03 92 ILE A O 1
ATOM 733 N N . GLY A 1 93 ? 7.612 -8.223 -45.780 1.00 58.53 93 GLY A N 1
ATOM 734 C CA . GLY A 1 93 ? 8.454 -8.905 -44.787 1.00 58.53 93 GLY A CA 1
ATOM 735 C C . GLY A 1 93 ? 9.324 -7.952 -43.970 1.00 58.53 93 GLY A C 1
ATOM 736 O O . GLY A 1 93 ? 9.468 -8.141 -42.767 1.00 58.53 93 GLY A O 1
ATOM 737 N N . GLU A 1 94 ? 9.846 -6.911 -44.619 1.00 61.94 94 GLU A N 1
ATOM 738 C CA . GLU A 1 94 ? 10.790 -5.969 -44.014 1.00 61.94 94 GLU A CA 1
ATOM 739 C C . GLU A 1 94 ? 10.104 -5.099 -42.956 1.00 61.94 94 GLU A C 1
ATOM 741 O O . GLU A 1 94 ? 10.641 -4.960 -41.863 1.00 61.94 94 GLU A O 1
ATOM 746 N N . ASP A 1 95 ? 8.871 -4.638 -43.197 1.00 63.34 95 ASP A N 1
ATOM 747 C CA . ASP A 1 95 ? 8.081 -3.892 -42.206 1.00 63.34 95 ASP A CA 1
ATOM 748 C C . ASP A 1 95 ? 7.732 -4.732 -40.967 1.00 63.34 95 ASP A C 1
ATOM 750 O O . ASP A 1 95 ? 7.769 -4.235 -39.840 1.00 63.34 95 ASP A O 1
ATOM 754 N N . ALA A 1 96 ? 7.427 -6.022 -41.140 1.00 72.25 96 ALA A N 1
ATOM 755 C CA . ALA A 1 96 ? 7.150 -6.927 -40.023 1.00 72.25 96 ALA A CA 1
ATOM 756 C C . ALA A 1 96 ? 8.416 -7.234 -39.205 1.00 72.25 96 ALA A C 1
ATOM 758 O O . ALA A 1 96 ? 8.358 -7.367 -37.979 1.00 72.25 96 ALA A O 1
ATOM 759 N N . GLU A 1 97 ? 9.562 -7.326 -39.875 1.00 71.44 97 GLU A N 1
ATOM 760 C CA . GLU A 1 97 ? 10.864 -7.558 -39.257 1.00 71.44 97 GLU A CA 1
ATOM 761 C C . GLU A 1 97 ? 11.386 -6.300 -38.545 1.00 71.44 97 GLU A C 1
ATOM 763 O O . GLU A 1 97 ? 11.844 -6.401 -37.409 1.00 71.44 97 GLU A O 1
ATOM 768 N N . LEU A 1 98 ? 11.187 -5.111 -39.125 1.00 68.50 98 LEU A N 1
ATOM 769 C CA . LEU A 1 98 ? 11.420 -3.805 -38.495 1.00 68.50 98 LEU A CA 1
ATOM 770 C C . LEU A 1 98 ? 10.526 -3.593 -37.274 1.00 68.50 98 LEU A C 1
ATOM 772 O O . LEU A 1 98 ? 11.018 -3.189 -36.226 1.00 68.50 98 LEU A O 1
ATOM 776 N N . GLN A 1 99 ? 9.234 -3.916 -37.361 1.00 66.50 99 GLN A N 1
ATOM 777 C CA . GLN A 1 99 ? 8.307 -3.867 -36.223 1.00 66.50 99 GLN A CA 1
ATOM 778 C C . GLN A 1 99 ? 8.723 -4.830 -35.106 1.00 66.50 99 GLN A C 1
ATOM 780 O O . GLN A 1 99 ? 8.643 -4.486 -33.927 1.00 66.50 99 GLN A O 1
ATOM 785 N N . ARG A 1 100 ? 9.195 -6.033 -35.457 1.00 68.25 100 ARG A N 1
ATOM 786 C CA . ARG A 1 100 ? 9.706 -7.014 -34.491 1.00 68.25 100 ARG A CA 1
ATOM 787 C C . ARG A 1 100 ? 11.013 -6.546 -33.853 1.00 68.25 100 ARG A C 1
ATOM 789 O O . ARG A 1 100 ? 11.144 -6.656 -32.639 1.00 68.25 100 ARG A O 1
ATOM 796 N N . ALA A 1 101 ? 11.942 -6.008 -34.637 1.00 59.09 101 ALA A N 1
ATOM 797 C CA . ALA A 1 101 ? 13.204 -5.453 -34.157 1.00 59.09 101 ALA A CA 1
ATOM 798 C C . ALA A 1 101 ? 12.983 -4.214 -3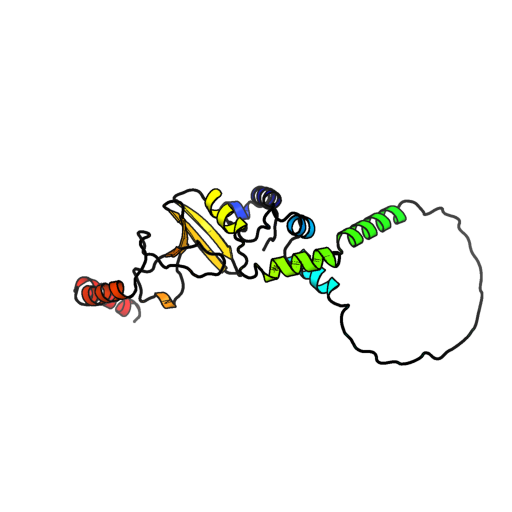3.272 1.00 59.09 101 ALA A C 1
ATOM 800 O O . ALA A 1 101 ? 13.609 -4.103 -32.224 1.00 59.09 101 ALA A O 1
ATOM 801 N N . LEU A 1 102 ? 12.031 -3.343 -33.624 1.00 59.12 102 LEU A N 1
ATOM 802 C CA . LEU A 1 102 ? 11.602 -2.210 -32.797 1.00 59.12 102 LEU A CA 1
ATOM 803 C C . LEU A 1 102 ? 11.004 -2.688 -31.470 1.00 59.12 102 LEU A C 1
ATOM 805 O O . LEU A 1 102 ? 11.446 -2.232 -30.419 1.00 59.12 102 LEU A O 1
ATOM 809 N N . LYS A 1 103 ? 10.096 -3.674 -31.493 1.00 58.47 103 LYS A N 1
ATOM 810 C CA . LYS A 1 103 ? 9.551 -4.300 -30.274 1.00 58.47 103 LYS A CA 1
ATOM 811 C C . LYS A 1 103 ? 10.621 -4.955 -29.402 1.00 58.47 103 LYS A C 1
ATOM 813 O O . LYS A 1 103 ? 10.519 -4.890 -28.185 1.00 58.47 103 LYS A O 1
ATOM 818 N N . LEU A 1 104 ? 11.623 -5.590 -30.010 1.00 55.41 104 LEU A N 1
ATOM 819 C CA . LEU A 1 104 ? 12.750 -6.194 -29.294 1.00 55.41 104 LEU A CA 1
ATOM 820 C C . LEU A 1 104 ? 13.662 -5.120 -28.682 1.00 55.41 104 LEU A C 1
ATOM 822 O O . LEU A 1 104 ? 14.065 -5.255 -27.534 1.00 55.41 104 LEU A O 1
ATOM 826 N N . SER A 1 105 ? 13.907 -4.017 -29.394 1.00 53.34 105 SER A N 1
ATOM 827 C CA . SER A 1 105 ? 14.683 -2.881 -28.874 1.00 53.34 105 SER A CA 1
ATOM 828 C C . SER A 1 105 ? 13.952 -2.090 -27.780 1.00 53.34 105 SER A C 1
ATOM 830 O O . SER A 1 105 ? 14.587 -1.499 -26.913 1.00 53.34 105 SER A O 1
ATOM 832 N N . GLU A 1 106 ? 12.616 -2.105 -27.784 1.00 54.84 106 GLU A N 1
ATOM 833 C CA . GLU A 1 106 ? 11.780 -1.536 -26.720 1.00 54.84 106 GLU A CA 1
ATOM 834 C C . GLU A 1 106 ? 11.705 -2.463 -25.486 1.00 54.84 106 GLU A C 1
ATOM 836 O O . GLU A 1 106 ? 11.465 -1.999 -24.366 1.00 54.84 106 GLU A O 1
ATOM 841 N N . ALA A 1 107 ? 11.947 -3.766 -25.687 1.00 54.25 107 ALA A N 1
ATOM 842 C CA . ALA A 1 107 ? 11.919 -4.804 -24.658 1.00 54.25 107 ALA A CA 1
ATOM 843 C C . ALA A 1 107 ? 13.219 -4.905 -23.842 1.00 54.25 107 ALA A C 1
ATOM 845 O O . ALA A 1 107 ? 13.188 -5.372 -22.706 1.00 54.25 107 ALA A O 1
ATOM 846 N N . GLU A 1 108 ? 14.358 -4.441 -24.356 1.00 64.12 108 GLU A N 1
ATOM 847 C CA . GLU A 1 108 ? 15.606 -4.504 -23.596 1.00 64.12 108 GLU A CA 1
ATOM 848 C C . GLU A 1 108 ? 15.734 -3.319 -22.633 1.00 64.12 108 GLU A C 1
ATOM 850 O O . GLU A 1 108 ? 15.943 -2.163 -23.009 1.00 64.12 108 GLU A O 1
ATOM 855 N N . ILE A 1 109 ? 15.634 -3.613 -21.336 1.00 71.50 109 ILE A N 1
ATOM 856 C CA . ILE A 1 109 ? 16.033 -2.677 -20.290 1.00 71.50 109 ILE A CA 1
ATOM 857 C C . ILE A 1 109 ? 17.540 -2.425 -20.438 1.00 71.50 109 ILE A C 1
ATOM 859 O O . ILE A 1 109 ? 18.360 -3.290 -20.140 1.00 71.50 109 ILE A O 1
ATOM 863 N N . SER A 1 110 ? 17.921 -1.209 -20.841 1.00 81.12 110 SER A N 1
ATOM 864 C CA . SER A 1 110 ? 19.331 -0.802 -20.897 1.00 81.12 110 SER A CA 1
ATOM 865 C C . SER A 1 110 ? 20.019 -1.041 -19.548 1.00 81.12 110 SER A C 1
ATOM 867 O O . SER A 1 110 ? 19.408 -0.840 -18.497 1.00 81.12 110 SER A O 1
ATOM 869 N N . GLY A 1 111 ? 21.318 -1.365 -19.534 1.00 80.50 111 GLY A N 1
ATOM 870 C CA . GLY A 1 111 ? 22.071 -1.599 -18.292 1.00 80.50 111 GLY A CA 1
ATOM 871 C C . GLY A 1 111 ? 21.902 -0.495 -17.232 1.00 80.50 111 GLY A C 1
ATOM 872 O O . GLY A 1 111 ? 21.759 -0.796 -16.042 1.00 80.50 111 GLY A O 1
ATOM 873 N N . ARG A 1 112 ? 21.811 0.781 -17.651 1.00 84.75 112 ARG A N 1
ATOM 874 C CA . ARG A 1 112 ? 21.520 1.916 -16.751 1.00 84.75 112 ARG A CA 1
ATOM 875 C C . ARG A 1 112 ? 20.094 1.868 -16.195 1.00 84.75 112 ARG A C 1
ATOM 877 O O . ARG A 1 112 ? 19.910 2.059 -14.995 1.00 84.75 112 ARG A O 1
ATOM 884 N N . GLN A 1 113 ? 19.097 1.608 -17.042 1.00 87.81 113 GLN A N 1
ATOM 885 C CA . GLN A 1 113 ? 17.705 1.452 -16.606 1.00 87.81 113 GLN A CA 1
ATOM 886 C C . GLN A 1 113 ? 17.581 0.269 -15.640 1.00 87.81 113 GLN A C 1
ATOM 888 O O . GLN A 1 113 ? 16.980 0.403 -14.580 1.00 87.81 113 GLN A O 1
ATOM 893 N N . GLY A 1 114 ? 18.240 -0.851 -15.938 1.00 87.44 114 GLY A N 1
ATOM 894 C CA . GLY A 1 114 ? 18.227 -2.042 -15.096 1.00 87.44 114 GLY A CA 1
ATOM 895 C C . GLY A 1 114 ? 18.829 -1.783 -13.721 1.00 87.44 114 GLY A C 1
ATOM 896 O O . GLY A 1 114 ? 18.287 -2.239 -12.717 1.00 87.44 114 GLY A O 1
ATOM 897 N N . ALA A 1 115 ? 19.907 -0.998 -13.637 1.00 88.38 115 ALA A N 1
ATOM 898 C CA . ALA A 1 115 ? 20.484 -0.589 -12.359 1.00 88.38 115 ALA A CA 1
ATOM 899 C C . ALA A 1 115 ? 19.514 0.265 -11.521 1.00 88.38 115 ALA A C 1
ATOM 901 O O . ALA A 1 115 ? 19.363 0.009 -10.324 1.00 88.38 115 ALA A O 1
ATOM 902 N N . LEU A 1 116 ? 18.828 1.231 -12.141 1.00 91.12 116 LEU A N 1
ATOM 903 C CA . LEU A 1 116 ? 17.821 2.064 -11.471 1.00 91.12 116 LEU A CA 1
ATOM 904 C C . LEU A 1 116 ? 16.642 1.224 -10.969 1.00 91.12 116 LEU A C 1
ATOM 906 O O . LEU A 1 116 ? 16.258 1.332 -9.806 1.00 91.12 116 LEU A O 1
ATOM 910 N N . ILE A 1 117 ? 16.122 0.328 -11.808 1.00 88.25 117 ILE A N 1
ATOM 911 C CA . ILE A 1 117 ? 14.981 -0.524 -11.459 1.00 88.25 117 ILE A CA 1
ATOM 912 C C . ILE A 1 117 ? 15.361 -1.516 -10.353 1.00 88.25 117 ILE A C 1
ATOM 914 O O . ILE A 1 117 ? 14.627 -1.647 -9.376 1.00 88.25 117 ILE A O 1
ATOM 918 N N . ARG A 1 118 ? 16.536 -2.158 -10.427 1.00 87.88 118 ARG A N 1
ATOM 919 C CA . ARG A 1 118 ? 17.039 -3.028 -9.346 1.00 87.88 118 ARG A CA 1
ATOM 920 C C . ARG A 1 118 ? 17.185 -2.270 -8.034 1.00 87.88 118 ARG A C 1
ATOM 922 O O . ARG A 1 118 ? 16.798 -2.786 -6.987 1.00 87.88 118 ARG A O 1
ATOM 929 N N . LYS A 1 119 ? 17.718 -1.045 -8.080 1.00 90.69 119 LYS A N 1
ATOM 930 C CA . LYS A 1 119 ? 17.824 -0.180 -6.900 1.00 90.69 119 LYS A CA 1
ATOM 931 C C . LYS A 1 119 ? 16.441 0.122 -6.322 1.00 90.69 119 LYS A C 1
ATOM 933 O O . LYS A 1 119 ? 16.265 -0.017 -5.116 1.00 90.69 119 LYS A O 1
ATOM 938 N N . PHE A 1 120 ? 15.470 0.474 -7.164 1.00 90.81 120 PHE A N 1
ATOM 939 C CA . PHE A 1 120 ? 14.094 0.738 -6.746 1.00 90.81 120 PHE A CA 1
ATOM 940 C C . PHE A 1 120 ? 13.437 -0.482 -6.095 1.00 90.81 120 PHE A C 1
ATOM 942 O O . PHE A 1 120 ? 12.940 -0.373 -4.974 1.00 90.81 120 PHE A O 1
ATOM 949 N N . VAL A 1 121 ? 13.475 -1.644 -6.756 1.00 87.06 121 VAL A N 1
ATOM 950 C CA . VAL A 1 121 ? 12.883 -2.892 -6.248 1.00 87.06 121 VAL A CA 1
ATOM 951 C C . VAL A 1 121 ? 13.530 -3.293 -4.924 1.00 87.06 121 VAL A C 1
ATOM 953 O O . VAL A 1 121 ? 12.826 -3.630 -3.978 1.00 87.06 121 VAL A O 1
ATOM 956 N N . LYS A 1 122 ? 14.861 -3.191 -4.818 1.00 87.69 122 LYS A N 1
ATOM 957 C CA . LYS A 1 122 ? 15.586 -3.494 -3.578 1.00 87.69 122 LYS A CA 1
ATOM 958 C C . LYS A 1 122 ? 15.229 -2.532 -2.443 1.00 87.69 122 LYS A C 1
ATOM 960 O O . LYS A 1 122 ? 15.087 -2.969 -1.308 1.00 87.69 122 LYS A O 1
ATOM 965 N N . ALA A 1 123 ? 15.104 -1.237 -2.734 1.00 86.56 123 ALA A N 1
ATOM 966 C CA . ALA A 1 123 ? 14.767 -0.225 -1.734 1.00 86.56 123 ALA A CA 1
ATOM 967 C C . ALA A 1 123 ? 13.304 -0.305 -1.265 1.00 86.56 123 ALA A C 1
ATOM 969 O O . ALA A 1 123 ? 13.005 0.099 -0.147 1.00 86.56 123 ALA A O 1
ATOM 970 N N . ASN A 1 124 ? 12.411 -0.838 -2.103 1.00 84.75 124 ASN A N 1
ATOM 971 C CA . ASN A 1 124 ? 10.971 -0.928 -1.851 1.00 84.75 124 ASN A CA 1
ATOM 972 C C . ASN A 1 124 ? 10.491 -2.387 -1.860 1.00 84.75 124 ASN A C 1
ATOM 974 O O . ASN A 1 124 ? 9.411 -2.694 -2.363 1.00 84.75 124 ASN A O 1
ATOM 978 N N . SER A 1 125 ? 11.302 -3.295 -1.315 1.00 83.19 125 SER A N 1
ATOM 979 C CA . SER A 1 125 ? 11.010 -4.734 -1.274 1.00 83.19 125 SER A CA 1
ATOM 980 C C . SER A 1 125 ? 9.760 -5.075 -0.463 1.00 83.19 125 SER A C 1
ATOM 982 O O . SER A 1 125 ? 9.185 -6.141 -0.651 1.00 83.19 125 SER A O 1
ATOM 984 N N . SER A 1 126 ? 9.312 -4.158 0.398 1.00 82.50 126 SER A N 1
ATOM 985 C CA . SER A 1 126 ? 8.077 -4.286 1.166 1.00 82.50 126 SER A CA 1
ATOM 986 C C . SER A 1 126 ? 6.808 -4.032 0.337 1.00 82.50 126 SER A C 1
ATOM 988 O O . SER A 1 126 ? 5.716 -4.053 0.902 1.00 82.50 126 SER A O 1
ATOM 990 N N . GLN A 1 127 ? 6.941 -3.763 -0.971 1.00 86.25 127 GLN A N 1
ATOM 991 C CA . GLN A 1 127 ? 5.843 -3.521 -1.921 1.00 86.25 127 GLN A CA 1
ATOM 992 C C . GLN A 1 127 ? 4.927 -2.348 -1.529 1.00 86.25 127 GLN A C 1
ATOM 994 O O . GLN A 1 127 ? 3.765 -2.269 -1.934 1.00 86.25 127 GLN A O 1
ATOM 999 N N . LEU A 1 128 ? 5.463 -1.417 -0.741 1.00 88.50 128 LEU A N 1
ATOM 1000 C CA . LEU A 1 128 ? 4.836 -0.163 -0.355 1.00 88.50 128 LEU A CA 1
ATOM 1001 C C . LEU A 1 128 ? 5.904 0.931 -0.409 1.00 88.50 128 LEU A C 1
ATOM 1003 O O . LEU A 1 128 ? 6.919 0.841 0.279 1.00 88.50 128 LEU A O 1
ATOM 1007 N N . THR A 1 129 ? 5.696 1.945 -1.246 1.00 90.06 129 THR A N 1
ATOM 1008 C CA . THR A 1 129 ? 6.584 3.115 -1.315 1.00 90.06 129 THR A CA 1
ATOM 1009 C C . THR A 1 129 ? 6.037 4.246 -0.448 1.00 90.06 129 THR A C 1
ATOM 1011 O O . THR A 1 129 ? 4.846 4.278 -0.146 1.00 90.06 129 THR A O 1
ATOM 1014 N N . VAL A 1 130 ? 6.887 5.206 -0.065 1.00 90.25 130 VAL A N 1
ATOM 1015 C CA . VAL A 1 130 ? 6.440 6.395 0.692 1.00 90.25 130 VAL A CA 1
ATOM 1016 C C . VAL A 1 130 ? 5.401 7.175 -0.115 1.00 90.25 130 VAL A C 1
ATOM 1018 O O . VAL A 1 130 ? 4.337 7.503 0.397 1.00 90.25 130 VAL A O 1
ATOM 1021 N N . HIS A 1 131 ? 5.670 7.380 -1.408 1.00 90.00 131 HIS A N 1
ATOM 1022 C CA . HIS A 1 131 ? 4.721 8.004 -2.327 1.00 90.00 131 HIS A CA 1
ATOM 1023 C C . HIS A 1 131 ? 3.413 7.201 -2.432 1.00 90.00 131 HIS A C 1
ATOM 1025 O O . HIS A 1 131 ? 2.332 7.781 -2.434 1.00 90.00 131 HIS A O 1
ATOM 1031 N N . GLY A 1 132 ? 3.491 5.869 -2.500 1.00 88.69 132 GLY A N 1
ATOM 1032 C CA . GLY A 1 132 ? 2.323 4.989 -2.511 1.00 88.69 132 GLY A CA 1
ATOM 1033 C C . GLY A 1 132 ? 1.484 5.119 -1.240 1.00 88.69 132 GLY A C 1
ATOM 1034 O O . GLY A 1 132 ? 0.267 5.221 -1.330 1.00 88.69 132 GLY A O 1
ATOM 1035 N N . LEU A 1 133 ? 2.118 5.195 -0.068 1.00 90.19 133 LEU A N 1
ATOM 1036 C CA . LEU A 1 133 ? 1.425 5.400 1.204 1.00 90.19 133 LEU A CA 1
ATOM 1037 C C . LEU A 1 133 ? 0.704 6.754 1.260 1.00 90.19 133 LEU A C 1
ATOM 1039 O O . LEU A 1 133 ? -0.479 6.797 1.591 1.00 90.19 133 LEU A O 1
ATOM 1043 N N . SER A 1 134 ? 1.381 7.844 0.888 1.00 89.94 134 SER A N 1
ATOM 1044 C CA . SER A 1 134 ? 0.752 9.169 0.800 1.00 89.94 134 SER A CA 1
ATOM 1045 C C . SER A 1 134 ? -0.415 9.171 -0.187 1.00 89.94 134 SER A C 1
ATOM 1047 O O . SER A 1 134 ? -1.482 9.697 0.112 1.00 89.94 134 SER A O 1
ATOM 1049 N N . HIS A 1 135 ? -0.255 8.506 -1.331 1.00 86.75 135 HIS A N 1
ATOM 1050 C CA . HIS A 1 135 ? -1.316 8.392 -2.325 1.00 86.75 135 HIS A CA 1
ATOM 1051 C C . HIS A 1 135 ? -2.548 7.644 -1.793 1.00 86.75 135 HIS A C 1
ATOM 1053 O O . HIS A 1 135 ? -3.675 8.064 -2.044 1.00 86.75 135 HIS A O 1
ATOM 1059 N N . LEU A 1 136 ? -2.357 6.568 -1.022 1.00 88.75 136 LEU A N 1
ATOM 1060 C CA . LEU A 1 136 ? -3.463 5.860 -0.369 1.00 88.75 136 LEU A CA 1
ATOM 1061 C C . LEU A 1 136 ? -4.199 6.766 0.626 1.00 88.75 136 LEU A C 1
ATOM 1063 O O . LEU A 1 136 ? -5.426 6.757 0.656 1.00 88.75 136 LEU A O 1
ATOM 1067 N N . GLN A 1 137 ? -3.476 7.576 1.404 1.00 89.88 137 GLN A N 1
ATOM 1068 C CA . GLN A 1 137 ? -4.092 8.521 2.343 1.00 89.88 137 GLN A CA 1
ATOM 1069 C C . GLN A 1 137 ? -4.941 9.586 1.636 1.00 89.88 137 GLN A C 1
ATOM 1071 O O . GLN A 1 137 ? -5.934 10.040 2.203 1.00 89.88 137 GLN A O 1
ATOM 1076 N N . GLU A 1 138 ? -4.581 9.979 0.414 1.00 87.81 138 GLU A N 1
ATOM 1077 C CA . GLU A 1 138 ? -5.338 10.950 -0.385 1.00 87.81 138 GLU A CA 1
ATOM 1078 C C . GLU A 1 138 ? -6.570 10.336 -1.064 1.00 87.81 138 GLU A C 1
ATOM 1080 O O . GLU A 1 138 ? -7.633 10.954 -1.076 1.00 87.81 138 GLU A O 1
ATOM 1085 N N . GLU A 1 139 ? -6.441 9.136 -1.637 1.00 83.94 139 GLU A N 1
ATOM 1086 C CA . GLU A 1 139 ? -7.482 8.536 -2.487 1.00 83.94 139 GLU A CA 1
ATOM 1087 C C . GLU A 1 139 ? -8.538 7.739 -1.713 1.00 83.94 139 GLU A C 1
ATOM 1089 O O . GLU A 1 139 ? -9.686 7.664 -2.155 1.00 83.94 139 GLU A O 1
ATOM 1094 N N . VAL A 1 140 ? -8.173 7.122 -0.584 1.00 87.25 140 VAL A N 1
ATOM 1095 C CA . VAL A 1 140 ? -9.137 6.405 0.266 1.00 87.25 140 VAL A CA 1
ATOM 1096 C C . VAL A 1 140 ? -10.049 7.436 0.922 1.00 87.25 140 VAL A C 1
ATOM 1098 O O . VAL A 1 140 ? -9.562 8.383 1.558 1.00 87.25 140 VAL A O 1
ATOM 1101 N N . LYS A 1 141 ? -11.370 7.275 0.792 1.00 89.38 141 LYS A N 1
ATOM 1102 C CA . LYS A 1 141 ? -12.309 8.181 1.458 1.00 89.38 141 LYS A CA 1
ATOM 1103 C C . LYS A 1 141 ? -12.323 7.912 2.954 1.00 89.38 141 LYS A C 1
ATOM 1105 O O . LYS A 1 141 ? -12.026 6.815 3.414 1.00 89.38 141 LYS A O 1
ATOM 1110 N N . GLU A 1 142 ? -12.648 8.950 3.708 1.00 95.38 142 GLU A N 1
ATOM 1111 C CA . GLU A 1 142 ? -12.839 8.815 5.146 1.00 95.38 142 GLU A CA 1
ATOM 1112 C C . GLU A 1 142 ? -13.954 7.806 5.444 1.00 95.38 142 GLU A C 1
ATOM 1114 O O . GLU A 1 142 ? -14.962 7.779 4.735 1.00 95.38 142 GLU A O 1
ATOM 1119 N N . ASP A 1 143 ? -13.745 6.981 6.468 1.00 94.94 143 ASP A N 1
ATOM 1120 C CA . ASP A 1 143 ? -14.655 5.931 6.925 1.00 94.94 143 ASP A CA 1
ATOM 1121 C C . ASP A 1 143 ? -15.048 4.911 5.833 1.00 94.94 143 ASP A C 1
ATOM 1123 O O . ASP A 1 143 ? -16.124 4.310 5.866 1.00 94.94 143 ASP A O 1
ATOM 1127 N N . GLU A 1 144 ? -14.161 4.681 4.858 1.00 88.62 144 GLU A N 1
ATOM 1128 C CA . GLU A 1 144 ? -14.340 3.693 3.790 1.00 88.62 144 GLU A CA 1
ATOM 1129 C C . GLU A 1 144 ? -13.510 2.427 4.048 1.00 88.62 144 GLU A C 1
ATOM 1131 O O . GLU A 1 144 ? -12.320 2.486 4.369 1.00 88.62 144 GLU A O 1
ATOM 1136 N N . LEU A 1 145 ? -14.145 1.265 3.862 1.00 89.31 145 LEU A N 1
ATOM 1137 C CA . LEU A 1 145 ? -13.471 -0.030 3.805 1.00 89.31 145 LEU A CA 1
ATOM 1138 C C . LEU A 1 145 ? -13.009 -0.322 2.377 1.00 89.31 145 LEU A C 1
ATOM 1140 O O . LEU A 1 145 ? -13.760 -0.167 1.412 1.00 89.31 145 LEU A O 1
ATOM 1144 N N . CYS A 1 146 ? -11.783 -0.809 2.245 1.00 86.62 146 CYS A N 1
ATOM 1145 C CA . CYS A 1 146 ? -11.233 -1.254 0.973 1.00 86.62 146 CYS A CA 1
ATOM 1146 C C . CYS A 1 146 ? -10.301 -2.450 1.161 1.00 86.62 146 CYS A C 1
ATOM 1148 O O . CYS A 1 146 ? -9.836 -2.744 2.263 1.00 86.62 146 CYS A O 1
ATOM 1150 N N . VAL A 1 147 ? -10.026 -3.154 0.066 1.00 87.19 147 VAL A N 1
ATOM 1151 C CA . VAL A 1 147 ? -9.052 -4.246 0.066 1.00 87.19 147 VAL A CA 1
ATOM 1152 C C . VAL A 1 147 ? -7.671 -3.694 -0.277 1.00 87.19 147 VAL A C 1
ATOM 1154 O O . VAL A 1 147 ? -7.464 -3.101 -1.341 1.00 87.19 147 VAL A O 1
ATOM 1157 N N . PHE A 1 148 ? -6.713 -3.929 0.613 1.00 87.44 148 PHE A N 1
ATOM 1158 C CA . PHE A 1 148 ? -5.305 -3.596 0.447 1.00 87.44 148 PHE A CA 1
ATOM 1159 C C . PHE A 1 148 ? -4.507 -4.856 0.114 1.00 87.44 148 PHE A C 1
ATOM 1161 O O . PHE A 1 148 ? -4.600 -5.855 0.818 1.00 87.44 148 PHE A O 1
ATOM 1168 N N . PHE A 1 149 ? -3.716 -4.821 -0.958 1.00 83.62 149 PHE A N 1
ATOM 1169 C CA . PHE A 1 149 ? -2.874 -5.948 -1.359 1.00 83.62 149 PHE A CA 1
ATOM 1170 C C . PHE A 1 149 ? -1.397 -5.603 -1.200 1.00 83.62 149 PHE A C 1
ATOM 1172 O O . PHE A 1 149 ? -0.915 -4.645 -1.808 1.00 83.62 149 PHE A O 1
ATOM 1179 N N . ARG A 1 150 ? -0.666 -6.411 -0.429 1.00 84.44 150 ARG A N 1
ATOM 1180 C CA . ARG A 1 150 ? 0.770 -6.237 -0.182 1.00 84.44 150 ARG A CA 1
ATOM 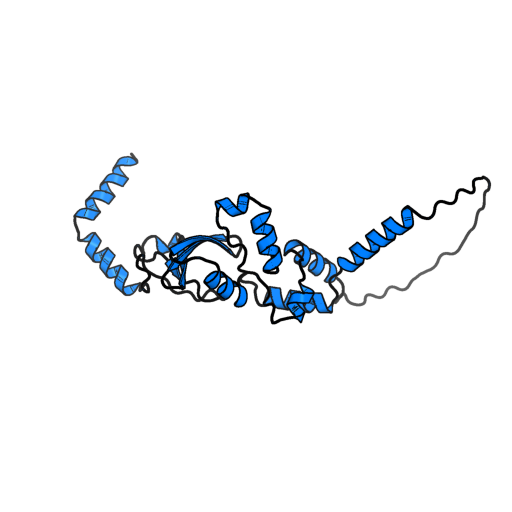1181 C C . ARG A 1 150 ? 1.416 -7.577 0.145 1.00 84.44 150 ARG A C 1
ATOM 1183 O O . ARG A 1 150 ? 0.879 -8.335 0.939 1.00 84.44 150 ARG A O 1
ATOM 1190 N N . ASN A 1 151 ? 2.583 -7.865 -0.429 1.00 81.44 151 ASN A N 1
ATOM 1191 C CA . ASN A 1 151 ? 3.367 -9.080 -0.170 1.00 81.44 151 ASN A CA 1
ATOM 1192 C C . ASN A 1 151 ? 2.564 -10.381 -0.338 1.00 81.44 151 ASN A C 1
ATOM 1194 O O . ASN A 1 151 ? 2.698 -11.303 0.457 1.00 81.44 151 ASN A O 1
ATOM 1198 N N . ASN A 1 152 ? 1.727 -10.453 -1.378 1.00 80.62 152 ASN A N 1
ATOM 1199 C CA . ASN A 1 152 ? 0.809 -11.574 -1.630 1.00 80.62 152 ASN A CA 1
ATOM 1200 C C . ASN A 1 152 ? -0.262 -11.797 -0.545 1.00 80.62 152 ASN A C 1
ATOM 1202 O O . ASN A 1 152 ? -0.911 -12.839 -0.543 1.00 80.62 152 ASN A O 1
ATOM 1206 N N . HIS A 1 153 ? -0.483 -10.820 0.332 1.00 84.81 153 HIS A N 1
ATOM 1207 C CA . HIS A 1 153 ? -1.528 -10.828 1.344 1.00 84.81 153 HIS A CA 1
ATOM 1208 C C . HIS A 1 153 ? -2.609 -9.796 1.004 1.00 84.81 153 HIS A C 1
ATOM 1210 O O . HIS A 1 153 ? -2.298 -8.683 0.568 1.00 84.81 153 HIS A O 1
ATOM 1216 N N . PHE A 1 154 ? -3.875 -10.164 1.208 1.00 87.75 154 PHE A N 1
ATOM 1217 C CA . PHE A 1 154 ? -5.005 -9.239 1.150 1.00 87.75 154 PHE A CA 1
ATOM 1218 C C . PHE A 1 154 ? -5.406 -8.865 2.573 1.00 87.75 154 PHE A C 1
ATOM 1220 O O . PHE A 1 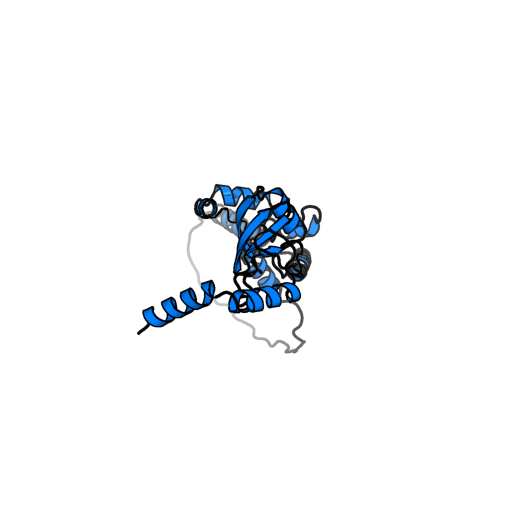154 ? -5.742 -9.732 3.373 1.00 87.75 154 PHE A O 1
ATOM 1227 N N . SER A 1 155 ? -5.394 -7.575 2.873 1.00 90.50 155 SER A N 1
ATOM 1228 C CA . SER A 1 155 ? -5.811 -7.025 4.157 1.00 90.50 155 SER A CA 1
ATOM 1229 C C . SER A 1 155 ? -7.047 -6.154 3.969 1.00 90.50 155 SER A C 1
ATOM 1231 O O . SER A 1 155 ? -7.153 -5.403 2.997 1.00 90.50 155 SER A O 1
ATOM 1233 N N . THR A 1 156 ? -7.965 -6.210 4.928 1.00 93.06 156 THR A N 1
ATOM 1234 C CA . THR A 1 156 ? -9.035 -5.215 5.042 1.00 93.06 156 THR A CA 1
ATOM 1235 C C . THR A 1 156 ? -8.425 -3.918 5.551 1.00 93.06 156 THR A C 1
ATOM 1237 O O . THR A 1 156 ? -7.839 -3.909 6.632 1.00 93.06 156 THR A O 1
ATOM 1240 N N . MET A 1 157 ? -8.544 -2.837 4.784 1.00 94.00 157 MET A N 1
ATOM 1241 C CA . MET A 1 157 ? -8.052 -1.514 5.151 1.00 94.00 157 MET A CA 1
ATOM 1242 C C . MET A 1 157 ? -9.214 -0.552 5.389 1.00 94.00 157 MET A C 1
ATOM 1244 O O . MET A 1 157 ? -10.190 -0.553 4.639 1.00 94.00 157 MET A O 1
ATOM 1248 N N . PHE A 1 158 ? -9.089 0.281 6.415 1.00 94.44 158 PHE A N 1
ATOM 1249 C CA . PHE A 1 158 ? -10.064 1.293 6.802 1.00 94.44 158 PHE A CA 1
ATOM 1250 C C . PHE A 1 158 ? -9.376 2.638 7.021 1.00 94.44 158 PHE A C 1
ATOM 1252 O O . PHE A 1 158 ? -8.244 2.682 7.513 1.00 94.44 158 PHE A O 1
ATOM 1259 N N . LYS A 1 159 ? -10.049 3.738 6.678 1.00 94.56 159 LYS A N 1
ATOM 1260 C CA . LYS A 1 159 ? -9.561 5.091 6.966 1.00 94.56 159 LYS A CA 1
ATOM 1261 C C . LYS A 1 159 ? -10.402 5.750 8.049 1.00 94.56 159 LYS A C 1
ATOM 1263 O O . LYS A 1 159 ? -11.613 5.815 7.902 1.00 94.56 159 LYS A O 1
ATOM 1268 N N . HIS A 1 160 ? -9.755 6.270 9.087 1.00 96.50 160 HIS A N 1
ATOM 1269 C CA . HIS A 1 160 ? -10.422 6.981 10.177 1.00 96.50 160 HIS A CA 1
ATOM 1270 C C . HIS A 1 160 ? -9.529 8.066 10.788 1.00 96.50 160 HIS A C 1
ATOM 1272 O O . HIS A 1 160 ? -8.322 7.878 10.955 1.00 96.50 160 HIS A O 1
ATOM 1278 N N . GLY A 1 161 ? -10.094 9.222 11.129 1.00 95.56 161 GLY A N 1
ATOM 1279 C CA . GLY A 1 161 ? -9.333 10.392 11.567 1.00 95.56 161 GLY A CA 1
ATOM 1280 C C . GLY A 1 161 ? -8.186 10.769 10.617 1.00 95.56 161 GLY A C 1
ATOM 1281 O O . GLY A 1 161 ? -7.113 11.163 11.084 1.00 95.56 161 GLY A O 1
ATOM 1282 N N . GLY A 1 162 ? -8.362 10.574 9.305 1.00 94.25 162 GLY A N 1
ATOM 1283 C CA . GLY A 1 162 ? -7.337 10.808 8.283 1.00 94.25 162 GLY A CA 1
ATOM 1284 C C . GLY A 1 162 ? -6.166 9.815 8.290 1.00 94.25 162 GLY A C 1
ATOM 1285 O O . GLY A 1 162 ? -5.164 10.047 7.614 1.00 94.25 162 GLY A O 1
ATOM 1286 N N . LYS A 1 163 ? -6.257 8.718 9.049 1.00 95.31 163 LYS A N 1
ATOM 1287 C CA . LYS A 1 163 ? -5.223 7.677 9.173 1.00 95.31 163 LYS A CA 1
ATOM 1288 C C . LYS A 1 163 ? -5.719 6.363 8.581 1.00 95.31 163 LYS A C 1
ATOM 1290 O O . LYS A 1 163 ? -6.915 6.101 8.582 1.00 95.31 163 LYS A O 1
ATOM 1295 N N . LEU A 1 164 ? -4.792 5.542 8.094 1.00 94.88 164 LEU A N 1
ATOM 1296 C CA . LEU A 1 164 ? -5.084 4.222 7.536 1.00 94.88 164 LEU A CA 1
ATOM 1297 C C . LEU A 1 164 ? -4.815 3.127 8.567 1.00 94.88 164 LEU A C 1
ATOM 1299 O O . LEU A 1 164 ? -3.839 3.193 9.321 1.00 94.88 164 LEU A O 1
ATOM 1303 N N . TYR A 1 165 ? -5.663 2.109 8.551 1.00 96.19 165 TYR A N 1
ATOM 1304 C CA . TYR A 1 165 ? -5.639 0.978 9.467 1.00 96.19 165 TYR A CA 1
ATOM 1305 C C . TYR A 1 165 ? -5.865 -0.317 8.697 1.00 96.19 165 TYR A C 1
ATOM 1307 O O . TYR A 1 165 ? -6.699 -0.350 7.798 1.00 96.19 165 TYR A O 1
ATOM 1315 N N . LEU A 1 166 ? -5.148 -1.378 9.049 1.00 95.00 166 LEU A N 1
ATOM 1316 C CA . LEU A 1 166 ? -5.346 -2.736 8.556 1.00 95.00 166 LEU A CA 1
ATOM 1317 C C . LEU A 1 166 ? -5.995 -3.572 9.655 1.00 95.00 166 LEU A C 1
ATOM 1319 O O . LEU A 1 166 ? -5.623 -3.447 10.817 1.00 95.00 166 LEU A O 1
ATOM 1323 N N . LEU A 1 167 ? -6.969 -4.411 9.315 1.00 96.31 167 LEU A N 1
ATOM 1324 C CA . LEU A 1 167 ? -7.574 -5.317 10.288 1.00 96.31 167 LEU A CA 1
ATOM 1325 C C . LEU A 1 167 ? -6.538 -6.358 10.733 1.00 96.31 167 LEU A C 1
ATOM 1327 O O . LEU A 1 167 ? -5.983 -7.078 9.895 1.00 96.31 167 LEU A O 1
ATOM 1331 N N . ALA A 1 168 ? -6.298 -6.449 12.039 1.00 95.25 168 ALA A N 1
ATOM 1332 C CA . ALA A 1 168 ? -5.446 -7.477 12.614 1.00 95.25 168 ALA A CA 1
ATOM 1333 C C . ALA A 1 168 ? -6.196 -8.816 12.582 1.00 95.25 168 ALA A C 1
ATOM 1335 O O . ALA A 1 168 ? -7.281 -8.948 13.140 1.00 95.25 168 ALA A O 1
ATOM 1336 N N . THR A 1 169 ? -5.639 -9.795 11.870 1.00 93.06 169 THR A N 1
ATOM 1337 C CA . THR A 1 169 ? -6.294 -11.092 11.603 1.00 93.06 169 THR A CA 1
ATOM 1338 C C . THR A 1 169 ? -5.416 -12.293 11.951 1.00 93.06 169 THR A C 1
ATOM 1340 O O . THR A 1 169 ? -5.838 -13.429 11.761 1.00 93.06 169 THR A O 1
ATOM 1343 N N . ASP A 1 170 ? -4.204 -12.052 12.456 1.00 90.44 170 ASP A N 1
ATOM 1344 C CA . ASP A 1 170 ? -3.270 -13.111 12.832 1.00 90.44 170 ASP A CA 1
ATOM 1345 C C . ASP A 1 170 ? -3.790 -13.894 14.049 1.00 90.44 170 ASP A C 1
ATOM 1347 O O . ASP A 1 170 ? -4.264 -13.311 15.029 1.00 90.44 170 ASP A O 1
ATOM 1351 N N . GLU A 1 171 ? -3.674 -15.222 13.993 1.00 88.12 171 GLU A N 1
ATOM 1352 C CA . GLU A 1 171 ? -4.086 -16.134 15.065 1.00 88.12 171 GLU A CA 1
ATOM 1353 C C . GLU A 1 171 ? -3.341 -15.857 16.383 1.00 88.12 171 GLU A C 1
ATOM 1355 O O . GLU A 1 171 ? -3.881 -16.079 17.468 1.00 88.12 171 GLU A O 1
ATOM 1360 N N . GLY A 1 172 ? -2.136 -15.285 16.322 1.00 89.06 172 GLY A N 1
ATOM 1361 C CA . GLY A 1 172 ? -1.370 -14.867 17.495 1.00 89.06 172 GLY A CA 1
ATOM 1362 C C . GLY A 1 172 ? -2.075 -13.828 18.377 1.00 89.06 172 GLY A C 1
ATOM 1363 O O . GLY A 1 172 ? -1.727 -13.700 19.553 1.00 89.06 172 GLY A O 1
ATOM 1364 N N . PHE A 1 173 ? -3.087 -13.123 17.860 1.00 88.50 173 PHE A N 1
ATOM 1365 C CA . PHE A 1 173 ? -3.872 -12.136 18.611 1.00 88.50 173 PHE A CA 1
ATOM 1366 C C . PHE A 1 173 ? -5.156 -12.702 19.229 1.00 88.50 173 PHE A C 1
ATOM 1368 O O . PHE A 1 173 ? -5.907 -11.951 19.845 1.00 88.50 173 PHE A O 1
ATOM 1375 N N . LEU A 1 174 ? -5.406 -14.014 19.128 1.00 86.06 174 LEU A N 1
ATOM 1376 C CA . LEU A 1 174 ? -6.651 -14.646 19.589 1.00 86.06 174 LEU A CA 1
ATOM 1377 C C . LEU A 1 174 ? -7.022 -14.303 21.044 1.00 86.06 174 LEU A C 1
ATOM 1379 O O . LEU A 1 174 ? -8.195 -14.151 21.368 1.00 86.06 174 LEU A O 1
ATOM 1383 N N . ASN A 1 175 ? -6.021 -14.151 21.915 1.00 86.38 175 ASN A N 1
ATOM 1384 C CA . ASN A 1 175 ? -6.207 -13.839 23.336 1.00 86.38 175 ASN A CA 1
ATOM 1385 C C . ASN A 1 175 ? -6.092 -12.338 23.664 1.00 86.38 175 ASN A C 1
ATOM 1387 O O . ASN A 1 175 ? -5.919 -11.990 24.829 1.00 86.38 175 ASN A O 1
ATOM 1391 N N . GLN A 1 176 ? -6.136 -11.458 22.662 1.00 90.19 176 GLN A N 1
ATOM 1392 C CA . GLN A 1 176 ? -6.046 -10.002 22.817 1.00 90.19 176 GLN A CA 1
ATOM 1393 C C . GLN A 1 176 ? -7.282 -9.344 22.185 1.00 90.19 176 GLN A C 1
ATOM 1395 O O . GLN A 1 176 ? -7.192 -8.767 21.102 1.00 90.19 176 GLN A O 1
ATOM 1400 N N . PRO A 1 177 ? -8.468 -9.440 22.818 1.00 87.81 177 PRO A N 1
ATOM 1401 C CA . PRO A 1 177 ? -9.734 -9.024 22.205 1.00 87.81 177 PRO A CA 1
ATOM 1402 C C . PRO A 1 177 ? -9.795 -7.522 21.904 1.00 87.81 177 PRO A C 1
ATOM 1404 O O . PRO A 1 177 ? -10.552 -7.085 21.038 1.00 87.81 177 PRO A O 1
ATOM 1407 N N . ASN A 1 178 ? -8.996 -6.723 22.614 1.00 92.56 178 ASN A N 1
ATOM 1408 C CA . ASN A 1 178 ? -8.906 -5.289 22.391 1.00 92.56 178 ASN A CA 1
ATOM 1409 C C . ASN A 1 178 ? -7.899 -4.911 21.295 1.00 92.56 178 ASN A C 1
ATOM 1411 O O . ASN A 1 178 ? -7.813 -3.730 20.971 1.00 92.56 178 ASN A O 1
ATOM 1415 N N . LEU A 1 179 ? -7.161 -5.854 20.704 1.00 95.38 179 LEU A N 1
ATOM 1416 C CA . LEU A 1 179 ? -6.300 -5.618 19.545 1.00 95.38 179 LEU A CA 1
ATOM 1417 C C . LEU A 1 179 ? -7.104 -5.876 18.266 1.00 95.38 179 LEU A C 1
ATOM 1419 O O . LEU A 1 179 ? -7.397 -7.015 17.924 1.00 95.38 179 LEU A O 1
ATOM 1423 N N . VAL A 1 180 ? -7.462 -4.808 17.547 1.00 96.50 180 VAL A N 1
ATOM 1424 C CA . VAL A 1 180 ? -8.347 -4.905 16.369 1.00 96.50 180 VAL A CA 1
ATOM 1425 C C . VAL A 1 180 ? -7.667 -4.414 15.098 1.00 96.50 180 VAL A C 1
ATOM 1427 O O . VAL A 1 180 ? -7.824 -5.011 14.036 1.00 96.50 180 VAL A O 1
ATOM 1430 N N . TRP A 1 181 ? -6.899 -3.330 15.184 1.00 97.31 181 TRP A N 1
ATOM 1431 C CA . TRP A 1 181 ? -6.323 -2.681 14.011 1.00 97.31 181 TRP A CA 1
ATOM 1432 C C . TRP A 1 181 ? -4.809 -2.544 14.124 1.00 97.31 181 TRP A C 1
ATOM 1434 O O . TRP A 1 181 ? -4.273 -2.242 15.183 1.00 97.31 181 TRP A O 1
ATOM 1444 N N . GLU A 1 182 ? -4.118 -2.674 13.005 1.00 95.75 182 GLU A N 1
ATOM 1445 C CA . GLU A 1 182 ? -2.727 -2.289 12.815 1.00 95.75 182 GLU A CA 1
ATOM 1446 C C . GLU A 1 182 ? -2.690 -0.954 12.064 1.00 95.75 182 GLU A C 1
ATOM 1448 O O . GLU A 1 182 ? -3.298 -0.796 11.006 1.00 95.75 182 GLU A O 1
ATOM 1453 N N . LYS A 1 183 ? -1.990 0.045 12.590 1.00 95.62 183 LYS A N 1
ATOM 1454 C CA . LYS A 1 183 ? -1.875 1.347 11.935 1.00 95.62 183 LYS A CA 1
ATOM 1455 C C . LYS A 1 183 ? -0.913 1.272 10.747 1.00 95.62 183 LYS A C 1
ATOM 1457 O O . LYS A 1 183 ? 0.231 0.858 10.902 1.00 95.62 183 LYS A O 1
ATOM 1462 N N . LEU A 1 184 ? -1.349 1.757 9.585 1.00 93.94 184 LEU A N 1
ATOM 1463 C CA . LEU A 1 184 ? -0.535 1.838 8.372 1.00 93.94 184 LEU A CA 1
ATOM 1464 C C . LEU A 1 184 ? -0.004 3.265 8.171 1.00 93.94 184 LEU A C 1
ATOM 1466 O O . LEU A 1 184 ? -0.607 4.083 7.473 1.00 93.94 184 LEU A O 1
ATOM 1470 N N . ASP A 1 185 ? 1.128 3.575 8.799 1.00 91.00 185 ASP A N 1
ATOM 1471 C CA . ASP A 1 185 ? 1.814 4.872 8.689 1.00 91.00 185 ASP A CA 1
ATOM 1472 C C . ASP A 1 185 ? 3.314 4.772 8.363 1.00 91.00 185 ASP A C 1
ATOM 1474 O O . ASP A 1 185 ? 3.974 5.798 8.196 1.00 91.00 185 ASP A O 1
ATOM 1478 N N . ASP A 1 186 ? 3.835 3.555 8.193 1.00 88.75 186 ASP A N 1
ATOM 1479 C CA . ASP A 1 186 ? 5.218 3.297 7.805 1.00 88.75 186 ASP A CA 1
ATOM 1480 C C . ASP A 1 186 ? 5.326 2.226 6.706 1.00 88.75 186 ASP A C 1
ATOM 1482 O O . ASP A 1 186 ? 4.576 1.250 6.634 1.00 88.75 186 ASP A O 1
ATOM 1486 N N . VAL A 1 187 ? 6.324 2.399 5.842 1.00 85.88 187 VAL A N 1
ATOM 1487 C CA . VAL A 1 187 ? 6.645 1.484 4.744 1.00 85.88 187 VAL A CA 1
ATOM 1488 C C . VAL A 1 187 ? 7.491 0.296 5.196 1.00 85.88 187 VAL A C 1
ATOM 1490 O O . VAL A 1 187 ? 7.515 -0.729 4.506 1.00 85.88 187 VAL A O 1
ATOM 1493 N N . LYS A 1 188 ? 8.190 0.403 6.333 1.00 78.69 188 LYS A N 1
ATOM 1494 C CA . LYS A 1 188 ? 9.073 -0.656 6.850 1.00 78.69 188 LYS A CA 1
ATOM 1495 C C . LYS A 1 188 ? 8.358 -1.651 7.760 1.00 78.69 188 LYS A C 1
ATOM 1497 O O . LYS A 1 188 ? 8.908 -2.720 7.992 1.00 78.69 188 LYS A O 1
ATOM 1502 N N . GLY A 1 189 ? 7.136 -1.339 8.190 1.00 73.81 189 GLY A N 1
ATOM 1503 C CA . GLY A 1 189 ? 6.314 -2.235 9.005 1.00 73.81 189 GLY A CA 1
ATOM 1504 C C . GLY A 1 189 ? 6.523 -2.080 10.511 1.00 73.81 189 GLY A C 1
ATOM 1505 O O . GLY A 1 189 ? 6.118 -2.961 11.257 1.00 73.81 189 GLY A O 1
ATOM 1506 N N . ASN A 1 190 ? 7.129 -0.981 10.974 1.00 79.31 190 ASN A N 1
ATOM 1507 C CA . ASN A 1 190 ? 7.109 -0.643 12.398 1.00 79.31 190 ASN A CA 1
ATOM 1508 C C . ASN A 1 190 ? 5.758 -0.009 12.733 1.00 79.31 190 ASN A C 1
ATOM 1510 O O . ASN A 1 190 ? 5.623 1.215 12.750 1.00 79.31 190 ASN A O 1
ATOM 1514 N N . THR A 1 191 ? 4.755 -0.848 12.943 1.00 85.38 191 THR A N 1
ATOM 1515 C CA . THR A 1 191 ? 3.370 -0.423 13.116 1.00 85.38 191 THR A CA 1
ATOM 1516 C C . THR A 1 191 ? 2.955 -0.438 14.579 1.00 85.38 191 THR A C 1
ATOM 1518 O O . THR A 1 191 ? 3.551 -1.092 15.437 1.00 85.38 191 THR A O 1
ATOM 1521 N N . LYS A 1 192 ? 1.928 0.356 14.874 1.00 93.75 192 LYS A N 1
ATOM 1522 C CA . LYS A 1 192 ? 1.265 0.370 16.176 1.00 93.75 192 LYS A CA 1
ATOM 1523 C C . LYS A 1 192 ? -0.040 -0.393 16.072 1.00 93.75 192 LYS A C 1
ATOM 1525 O O . LYS A 1 192 ? -0.788 -0.186 15.116 1.00 93.75 192 LYS A O 1
ATOM 1530 N N . TYR A 1 193 ? -0.334 -1.201 17.077 1.00 95.44 193 TYR A N 1
ATOM 1531 C CA . TYR A 1 193 ? -1.642 -1.822 17.211 1.00 95.44 193 TYR A CA 1
ATOM 1532 C C . TYR A 1 193 ? -2.615 -0.891 17.924 1.00 95.44 193 TYR A C 1
ATOM 1534 O O . TYR A 1 193 ? -2.226 -0.051 18.737 1.00 95.44 193 TYR A O 1
ATOM 1542 N N . MET A 1 194 ? -3.890 -1.030 17.592 1.00 96.69 194 MET A N 1
ATOM 1543 C CA . MET A 1 194 ? -4.956 -0.135 18.003 1.00 96.69 194 MET A CA 1
ATOM 1544 C C . MET A 1 194 ? -6.206 -0.935 18.366 1.00 96.69 194 MET A C 1
ATOM 1546 O O . MET A 1 194 ? -6.457 -2.020 17.833 1.00 96.69 194 MET A O 1
ATOM 1550 N N . THR A 1 195 ? -7.018 -0.361 19.243 1.00 96.56 195 THR A N 1
ATOM 1551 C CA . THR A 1 195 ? -8.305 -0.925 19.644 1.00 96.56 195 THR A CA 1
ATOM 1552 C C . THR A 1 195 ? -9.399 -0.664 18.623 1.00 96.56 195 THR A C 1
ATOM 1554 O O . THR A 1 195 ? -9.227 0.155 17.720 1.00 96.56 195 THR A O 1
ATOM 1557 N N . GLY A 1 196 ? -10.558 -1.313 18.784 1.00 94.88 196 GLY A N 1
ATOM 1558 C CA . GLY A 1 196 ? -11.729 -1.096 17.922 1.00 94.88 196 GLY A CA 1
ATOM 1559 C C . GLY A 1 196 ? -12.193 0.366 17.849 1.00 94.88 196 GLY A C 1
ATOM 1560 O O . GLY A 1 196 ? -12.779 0.769 16.850 1.00 94.88 196 GLY A O 1
ATOM 1561 N N . SER A 1 197 ? -11.854 1.175 18.857 1.00 95.81 197 SER A N 1
ATOM 1562 C CA . SER A 1 197 ? -12.121 2.620 18.908 1.00 95.81 197 SER A CA 1
ATOM 1563 C C . SER A 1 197 ? -10.941 3.480 18.429 1.00 95.81 197 SER A C 1
ATOM 1565 O O . SER A 1 197 ? -10.889 4.669 18.731 1.00 95.81 197 SER A O 1
ATOM 1567 N N . PHE A 1 198 ? -9.972 2.891 17.722 1.00 96.00 198 PHE A N 1
ATOM 1568 C CA . PHE A 1 198 ? -8.798 3.555 17.136 1.00 96.00 198 PHE A CA 1
ATOM 1569 C C . PHE A 1 198 ? -7.843 4.229 18.139 1.00 96.00 198 PHE A C 1
ATOM 1571 O O . PHE A 1 198 ? -7.048 5.094 17.757 1.00 96.00 198 PHE A O 1
ATOM 1578 N N . ASN A 1 199 ? -7.866 3.802 19.404 1.00 95.31 199 ASN A N 1
ATOM 1579 C CA . ASN A 1 199 ? -6.886 4.194 20.421 1.00 95.31 199 ASN A CA 1
ATOM 1580 C C . ASN A 1 199 ? -5.696 3.231 20.417 1.00 95.31 199 ASN A C 1
ATOM 1582 O O . ASN A 1 199 ? -5.852 2.078 20.034 1.00 95.31 199 ASN A O 1
ATOM 1586 N N . GLU A 1 200 ? -4.509 3.692 20.817 1.00 95.19 200 GLU A N 1
ATOM 1587 C CA . GLU A 1 200 ? -3.313 2.838 20.864 1.00 95.19 200 GLU A CA 1
ATOM 1588 C C . GLU A 1 200 ? -3.536 1.669 21.830 1.00 95.19 200 GLU A C 1
ATOM 1590 O O . GLU A 1 200 ? -3.934 1.874 22.978 1.00 95.19 200 GLU A O 1
ATOM 1595 N N . PHE A 1 201 ? -3.319 0.450 21.340 1.00 94.38 201 PHE A N 1
ATOM 1596 C CA . PHE A 1 201 ? -3.421 -0.762 22.139 1.00 94.38 201 PHE A CA 1
ATOM 1597 C C . PHE A 1 201 ? -2.184 -0.896 23.027 1.00 94.38 201 PHE A C 1
ATOM 1599 O O . PHE A 1 201 ? -1.055 -0.690 22.577 1.00 94.38 201 PHE A O 1
ATOM 1606 N N . LYS A 1 202 ? -2.401 -1.277 24.285 1.00 90.31 202 LYS A N 1
ATOM 1607 C CA . LYS A 1 202 ? -1.346 -1.550 25.260 1.00 90.31 202 LYS A CA 1
ATOM 1608 C C . LYS A 1 202 ? -1.615 -2.899 25.909 1.00 90.31 202 LYS A C 1
ATOM 1610 O O . LYS A 1 202 ? -2.664 -3.091 26.522 1.00 90.31 202 LYS A O 1
ATOM 1615 N N . ALA A 1 203 ? -0.665 -3.818 25.785 1.00 82.25 203 ALA A N 1
ATOM 1616 C CA . ALA A 1 203 ? -0.829 -5.196 26.241 1.00 82.25 203 ALA A CA 1
ATOM 1617 C C . ALA A 1 203 ? -1.015 -5.298 27.767 1.00 82.25 203 ALA A C 1
ATOM 1619 O O . ALA A 1 203 ? -1.717 -6.180 28.258 1.00 82.25 203 ALA A O 1
ATOM 1620 N N . GLU A 1 204 ? -0.424 -4.376 28.528 1.00 73.75 204 GLU A N 1
ATOM 1621 C CA . GLU A 1 204 ? -0.477 -4.372 29.992 1.00 73.75 204 GLU A CA 1
ATOM 1622 C C . GLU A 1 204 ? -1.876 -4.046 30.532 1.00 73.75 204 GLU A C 1
ATOM 1624 O O . GLU A 1 204 ? -2.253 -4.520 31.603 1.00 73.75 204 GLU A O 1
ATOM 1629 N N . GLU A 1 205 ? -2.654 -3.251 29.794 1.00 66.31 205 GLU A N 1
ATOM 1630 C CA . GLU A 1 205 ? -4.011 -2.844 30.176 1.00 66.31 205 GLU A CA 1
ATOM 1631 C C . GLU A 1 205 ? -5.047 -3.934 29.819 1.00 66.31 205 GLU A C 1
ATOM 1633 O O . GLU A 1 205 ? -6.079 -4.051 30.482 1.00 66.31 205 GLU A O 1
ATOM 1638 N N . ASP A 1 206 ? -4.746 -4.791 28.837 1.00 63.00 206 ASP A N 1
ATOM 1639 C CA . ASP A 1 206 ? -5.650 -5.839 28.339 1.00 63.00 206 ASP A CA 1
ATOM 1640 C C . ASP A 1 206 ? -5.703 -7.080 29.253 1.00 63.00 206 ASP A C 1
ATOM 1642 O O . ASP A 1 206 ? -6.767 -7.658 29.494 1.00 63.00 206 ASP A O 1
ATOM 1646 N N . HIS A 1 207 ? -4.577 -7.445 29.879 1.00 58.00 207 HIS A N 1
ATOM 1647 C CA . HIS A 1 207 ? -4.535 -8.540 30.860 1.00 58.00 207 HIS A CA 1
ATOM 1648 C C . HIS A 1 207 ? -5.423 -8.290 32.093 1.00 58.00 207 HIS A C 1
ATOM 1650 O O . HIS A 1 207 ? -5.913 -9.244 32.701 1.00 58.00 207 HIS A O 1
ATOM 1656 N N . GLY A 1 208 ? -5.674 -7.024 32.445 1.00 53.16 208 GLY A N 1
ATOM 1657 C CA . GLY A 1 208 ? -6.607 -6.655 33.514 1.00 53.16 208 GLY A CA 1
ATOM 1658 C C . GLY A 1 208 ? -8.080 -6.831 33.124 1.00 53.16 208 GLY A C 1
ATOM 1659 O O . GLY A 1 208 ? -8.925 -7.098 33.983 1.00 53.16 208 GLY A O 1
ATOM 1660 N N . TYR A 1 209 ? -8.395 -6.740 31.830 1.00 52.66 209 TYR A N 1
ATOM 1661 C CA . TYR A 1 209 ? -9.756 -6.892 31.321 1.00 52.66 209 TYR A CA 1
ATOM 1662 C C . TYR A 1 209 ? -10.159 -8.365 31.241 1.00 52.66 209 TYR A C 1
ATOM 1664 O O . TYR A 1 209 ? -11.243 -8.718 31.687 1.00 52.66 209 TYR A O 1
ATOM 1672 N N . LEU A 1 210 ? -9.266 -9.253 30.787 1.00 53.66 210 LEU A N 1
ATOM 1673 C CA . LEU A 1 210 ? -9.520 -10.697 30.846 1.00 53.66 210 LEU A CA 1
ATOM 1674 C C . LEU A 1 210 ? -9.614 -11.189 32.293 1.00 53.66 210 LEU A C 1
ATOM 1676 O O . LEU A 1 210 ? -10.554 -11.900 32.624 1.00 53.66 210 LEU A O 1
ATOM 1680 N N . ALA A 1 211 ? -8.711 -10.768 33.184 1.00 52.62 211 ALA A N 1
ATOM 1681 C CA . ALA A 1 211 ? -8.780 -11.161 34.593 1.00 52.62 211 ALA A CA 1
ATOM 1682 C C . ALA A 1 211 ? -10.089 -10.719 35.277 1.00 52.62 211 ALA A C 1
ATOM 1684 O O . ALA A 1 211 ? -10.631 -11.471 36.082 1.00 52.62 211 ALA A O 1
ATOM 1685 N N . SER A 1 212 ? -10.620 -9.539 34.934 1.00 51.69 212 SER A N 1
ATOM 1686 C CA . SER A 1 212 ? -11.900 -9.055 35.474 1.00 51.69 212 SER A CA 1
ATOM 1687 C C . SER A 1 212 ? -13.128 -9.651 34.769 1.00 51.69 212 SER A C 1
ATOM 1689 O O . SER A 1 212 ? -14.118 -9.937 35.435 1.00 51.69 212 SER A O 1
ATOM 1691 N N . ALA A 1 213 ? -13.062 -9.932 33.464 1.00 53.88 213 ALA A N 1
ATOM 1692 C CA . ALA A 1 213 ? -14.126 -10.607 32.713 1.00 53.88 213 ALA A CA 1
ATOM 1693 C C . ALA A 1 213 ? -14.258 -12.102 33.061 1.00 53.88 213 ALA A C 1
ATOM 1695 O O . ALA A 1 213 ? -15.362 -12.634 33.039 1.00 53.88 213 ALA A O 1
ATOM 1696 N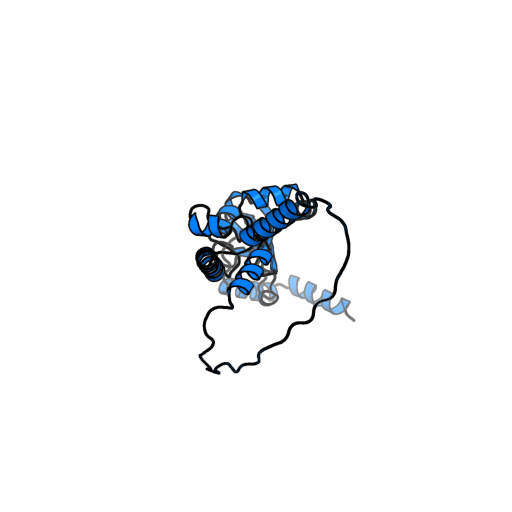 N . TYR A 1 214 ? -13.165 -12.781 33.439 1.00 51.28 214 TYR A N 1
ATOM 1697 C CA . TYR A 1 214 ? -13.208 -14.148 33.986 1.00 51.28 214 TYR A CA 1
ATOM 1698 C C . TYR A 1 214 ? -13.854 -14.217 35.379 1.00 51.28 214 TYR A C 1
ATOM 1700 O O . TYR A 1 214 ? -14.340 -15.281 35.786 1.00 51.28 214 TYR A O 1
ATOM 1708 N N . ASP A 1 215 ? -13.856 -13.102 36.108 1.00 53.06 215 ASP A N 1
ATOM 1709 C CA . ASP A 1 215 ? -14.530 -12.974 37.400 1.00 53.06 215 ASP A CA 1
ATOM 1710 C C . ASP A 1 215 ? -16.010 -12.572 37.241 1.00 53.06 215 ASP A C 1
ATOM 1712 O O . ASP A 1 215 ? -16.819 -12.812 38.139 1.00 53.06 215 ASP A O 1
ATOM 1716 N N . ASP A 1 216 ? -16.401 -12.057 36.068 1.00 54.59 216 ASP A N 1
ATOM 1717 C CA . ASP A 1 216 ? -17.798 -11.831 35.708 1.00 54.59 216 ASP A CA 1
ATOM 1718 C C . ASP A 1 216 ? -18.480 -13.148 35.291 1.00 54.59 216 ASP A C 1
ATOM 1720 O O . ASP A 1 216 ? -18.151 -13.795 34.293 1.00 54.59 216 ASP A O 1
ATOM 1724 N N . SER A 1 217 ? -19.478 -13.555 36.076 1.00 56.91 217 SER A N 1
ATOM 1725 C CA . SER A 1 217 ? -20.279 -14.767 35.863 1.00 56.91 217 SER A CA 1
ATOM 1726 C C . SER A 1 217 ? -20.961 -14.850 34.489 1.00 56.91 217 SER A C 1
ATOM 1728 O O . SER A 1 217 ? -21.292 -15.955 34.061 1.00 56.91 217 SER A O 1
ATOM 1730 N N . SER A 1 218 ? -21.126 -13.725 33.783 1.00 56.16 218 SER A N 1
ATOM 1731 C CA . SER A 1 218 ? -21.801 -13.662 32.480 1.00 56.16 218 SER A CA 1
ATOM 1732 C C . SER A 1 218 ? -21.029 -14.357 31.340 1.00 56.16 218 SER A C 1
ATOM 1734 O O . SER A 1 218 ? -21.639 -14.966 30.461 1.00 56.16 218 SER A O 1
ATOM 1736 N N . TYR A 1 219 ? -19.688 -14.355 31.372 1.00 53.53 219 TYR A N 1
ATOM 1737 C CA . TYR A 1 219 ? -18.848 -14.978 30.332 1.00 53.53 219 TYR A CA 1
ATOM 1738 C C . TYR A 1 219 ? -18.579 -16.471 30.566 1.00 53.53 219 TYR A C 1
ATOM 1740 O O . TYR A 1 219 ? -18.322 -17.222 29.617 1.00 53.53 219 TYR A O 1
ATOM 1748 N N . LYS A 1 220 ? -18.693 -16.941 31.816 1.00 51.41 220 LYS A N 1
ATOM 1749 C CA . LYS A 1 220 ? -18.631 -18.379 32.129 1.00 51.41 220 LYS A CA 1
ATOM 1750 C C . LYS A 1 220 ? -19.771 -19.145 31.456 1.00 51.41 220 LYS A C 1
ATOM 1752 O O . LYS A 1 220 ? -19.552 -20.255 30.982 1.00 51.41 220 LYS A O 1
ATOM 1757 N N . GLU A 1 221 ? -20.950 -18.536 31.352 1.00 47.84 221 GLU A N 1
ATOM 1758 C CA . GLU A 1 221 ? -22.137 -19.173 30.776 1.00 47.84 221 GLU A CA 1
ATOM 1759 C C . GLU A 1 221 ? -22.015 -19.385 29.256 1.00 47.84 221 GLU A C 1
ATOM 1761 O O . GLU A 1 221 ? -22.329 -20.470 28.767 1.00 47.84 221 GLU A O 1
ATOM 1766 N N . LEU A 1 222 ? -21.451 -18.413 28.524 1.00 48.66 222 LEU A N 1
ATOM 1767 C CA . LEU A 1 222 ? -21.231 -18.499 27.069 1.00 48.66 222 LEU A CA 1
ATOM 1768 C C . LEU A 1 222 ? -20.189 -19.558 26.672 1.00 48.66 222 LEU A C 1
ATOM 1770 O O . LEU A 1 222 ? -20.298 -20.179 25.615 1.00 48.66 222 LEU A O 1
ATOM 1774 N N . THR A 1 223 ? -19.185 -19.788 27.522 1.00 47.50 223 THR A N 1
ATOM 1775 C CA . THR A 1 223 ? -18.119 -20.764 27.239 1.00 47.50 223 THR A CA 1
ATOM 1776 C C . THR A 1 223 ? -18.611 -22.204 27.430 1.00 47.50 223 THR A C 1
ATOM 1778 O O . THR A 1 223 ? -18.233 -23.096 26.675 1.00 47.50 223 THR A O 1
ATOM 1781 N N . ILE A 1 224 ? -19.519 -22.429 28.388 1.00 50.50 224 ILE A N 1
ATOM 1782 C CA . ILE A 1 224 ? -20.136 -23.743 28.636 1.00 50.50 224 ILE A CA 1
ATOM 1783 C C . ILE A 1 224 ? -21.053 -24.140 27.469 1.00 50.50 224 ILE A C 1
ATOM 1785 O O . ILE A 1 224 ? -21.035 -25.292 27.039 1.00 50.50 224 ILE A O 1
ATOM 1789 N N . THR A 1 225 ? -21.786 -23.187 26.880 1.00 47.28 225 THR A N 1
ATOM 1790 C CA . THR A 1 225 ? -22.756 -23.497 25.812 1.00 47.28 225 THR A CA 1
ATOM 1791 C C . THR A 1 225 ? -22.098 -23.947 24.504 1.00 47.28 225 THR A C 1
ATOM 1793 O O . THR A 1 225 ? -22.669 -24.750 23.769 1.00 47.28 225 THR A O 1
ATOM 1796 N N . LEU A 1 226 ? -20.888 -23.464 24.201 1.00 46.69 226 LEU A N 1
ATOM 1797 C CA . LEU A 1 226 ? -20.158 -23.857 22.988 1.00 46.69 226 LEU A CA 1
ATOM 1798 C C . LEU A 1 226 ? -19.522 -25.250 23.100 1.00 46.69 226 LEU A C 1
ATOM 1800 O O . LEU A 1 226 ? -19.308 -25.907 22.082 1.00 46.69 226 LEU A O 1
ATOM 1804 N N . GLN A 1 227 ? -19.255 -25.722 24.318 1.00 45.81 227 GLN A N 1
ATOM 1805 C CA . GLN A 1 227 ? -18.644 -27.031 24.547 1.00 45.81 227 GLN A CA 1
ATOM 1806 C C . GLN A 1 227 ? -19.681 -28.167 24.529 1.00 45.81 227 GLN A C 1
ATOM 1808 O O . GLN A 1 227 ? -19.364 -29.283 24.120 1.00 45.81 227 GLN A O 1
ATOM 1813 N N . GLU A 1 228 ? -20.937 -27.870 24.872 1.00 48.22 228 GLU A N 1
ATOM 1814 C CA . GLU A 1 228 ? -22.059 -28.819 24.799 1.00 48.22 228 GLU A CA 1
ATOM 1815 C C . GLU A 1 228 ? -22.609 -29.012 23.374 1.00 48.22 228 GLU A C 1
ATOM 1817 O O . GLU A 1 228 ? -23.247 -30.021 23.095 1.00 48.22 228 GLU A O 1
ATOM 1822 N N . ALA A 1 229 ? -22.314 -28.104 22.436 1.00 45.69 229 ALA A N 1
ATOM 1823 C CA . ALA A 1 229 ? -22.748 -28.214 21.038 1.00 45.69 229 ALA A CA 1
ATOM 1824 C C . ALA A 1 229 ? -21.872 -29.147 20.168 1.00 45.69 229 ALA A C 1
ATOM 1826 O O . ALA A 1 229 ? -22.136 -29.292 18.974 1.00 45.69 229 ALA A O 1
ATOM 1827 N N . SER A 1 230 ? -20.829 -29.760 20.744 1.00 45.84 230 SER A N 1
ATOM 1828 C CA . SER A 1 230 ? -19.849 -30.596 20.027 1.00 45.84 230 SER A CA 1
ATOM 1829 C C . SER A 1 230 ? -19.759 -32.042 20.547 1.00 45.84 230 SER A C 1
ATOM 1831 O O . SER A 1 230 ? -18.757 -32.719 20.314 1.00 45.84 230 SER A O 1
ATOM 1833 N N . THR A 1 231 ? -20.786 -32.528 21.255 1.00 42.59 231 THR A N 1
ATOM 1834 C CA . THR A 1 231 ? -20.915 -33.944 21.661 1.00 42.59 231 THR A CA 1
ATOM 1835 C C . THR A 1 231 ? -22.210 -34.529 21.118 1.00 42.59 231 THR A C 1
ATOM 1837 O O . THR A 1 231 ? -22.173 -35.684 20.640 1.00 42.59 231 THR A O 1
#

pLDDT: mean 70.32, std 21.41, range [23.45, 97.31]

InterPro domains:
  IPR003903 Ubiquitin interacting motif [PS50330] (93-112)
  IPR007518 MINDY deubiquitinase [PTHR18063] (15-207)
  IPR033979 MINDY deubiquitinase domain [PF04424] (15-198)

Organism: NCBI:txid360622

Sequence (231 aa):
MLITRRQDWLKFKRYKGECEIFNLLGISWIVDPQDRDTYNAIGSKSYDTISTDLAASGTDTVRSEYKTEPSPGLSSVSVSEHNKARTRKGDIGEDAELQRALKLSEAEISGRQGALIRKFVKANSSQLTVHGLSHLQEEVKEDELCVFFRNNHFSTMFKHGGKLYLLATDEGFLNQPNLVWEKLDDVKGNTKYMTGSFNEFKAEEDHGYLASAYDDSSYKELTITLQEAST

Foldseek 3Di:
DFQAAPVVVVVVCVPDVVCVVFVECLQQNYDDVVPVLLCVLCDGDGPVLLVVLLVVVPPPDDDDDDDDDDDDDDDDDDDDDDDDDDDPDPDPVVVVVVVVVVVVVVSHRPPSSSVSNVVSCVVQVFSGDPVSLVVCLVPADAQDWGWYDTPNDTWTWHHHPSWIWTFDDDPVCVLQQQFGTWTDDDSVPPTFTGGPVRHTDDPVVRVVVVVVVVVDPPVVVVVVVVVVVPD

Radius of gyration: 29.79 Å; chains: 1; bounding box: 65×47×100 Å